Protein AF-A0AAN8CMW2-F1 (afdb_monomer)

Organism: NCBI:txid159716

Solvent-accessible surface area (backbone atoms only — not comparable to full-atom values): 14774 Å² total; per-residue (Å²): 134,83,81,75,80,85,73,74,91,71,65,87,48,73,69,53,39,54,50,50,56,46,49,51,53,28,51,54,25,44,52,49,16,53,52,28,49,52,54,36,50,54,52,53,52,52,49,50,55,51,54,56,47,38,75,76,53,78,43,74,66,55,55,51,49,51,52,50,52,49,54,50,38,55,54,32,48,51,49,19,52,54,21,46,51,50,25,55,52,43,53,39,46,54,51,49,52,56,59,48,71,78,45,94,65,56,69,73,57,49,49,58,58,61,72,46,78,86,47,93,89,34,78,53,42,72,51,48,60,54,52,48,54,52,52,53,50,52,49,52,50,52,55,51,50,61,72,70,48,82,77,77,79,72,81,72,79,79,80,79,80,89,79,87,85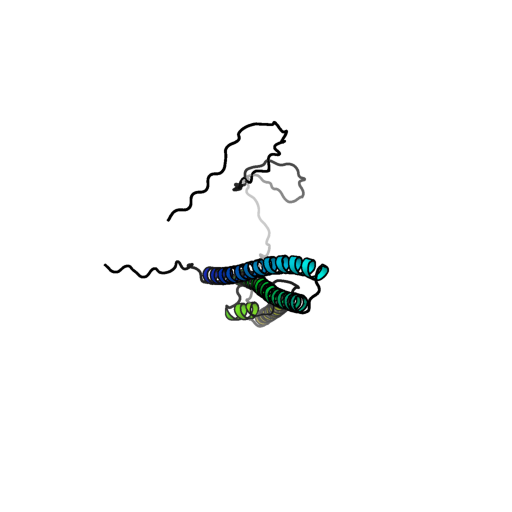,89,85,88,87,89,82,86,81,86,85,89,87,86,82,89,81,88,86,85,82,86,88,86,90,83,90,82,85,81,93,70,90,75,81,84,77,86,80,87,81,88,77,87,84,80,88,83,85,86,88,80,89,80,81,90,81,88,82,89,85,132

Secondary structure (DSSP, 8-state):
-PPPP------SSHHHHHHHHHHHHHHHHHHHHHHHHHHHHHHHHHHHHHHHHHHH---HHHHHHHHHHHHHHHHHHHHHHHHHHHHHHHHHHHHHHHHHTTS---HHHHHHHHTSPPBTTBSSTHHHHHHHHHHHHHHHHHHHHHHHS----PPPP------------------------------------------PPPPPP---------------------

Sequence (226 aa):
MGQPPSRNPTLPAKTDRFQSTMTERAYRAAALSARALNVSSMLTAYQAELCEDMSSNPGPATLDEVATVTDICLRVQRCAVQATGKVMGIMVVQERARWLNLTNLPDREKENVLDMPIVPEGIFGSALASMQRKCESKKKEDEALHLCLPRRVQPRPLQRRPFAHASPRSAGFKVPGQQRGQPAPSPQPRQETRASWSRKSPAPAVAQAQPNQNFGQQARKKKRAA

Structure (mmCIF, N/CA/C/O backbone):
data_AF-A0AAN8CMW2-F1
#
_entry.id   AF-A0AAN8CMW2-F1
#
loop_
_atom_site.group_PDB
_atom_site.id
_atom_site.type_symbol
_atom_site.label_atom_id
_atom_site.label_alt_id
_atom_site.label_comp_id
_atom_site.label_asym_id
_atom_site.label_entity_id
_atom_site.label_seq_id
_atom_site.pdbx_PDB_ins_code
_atom_site.Cartn_x
_atom_site.Cartn_y
_atom_site.Cartn_z
_atom_site.occupancy
_atom_site.B_iso_or_equiv
_atom_site.auth_seq_id
_atom_site.auth_comp_id
_atom_site.auth_asym_id
_atom_site.auth_atom_id
_atom_site.pdbx_PDB_model_num
ATOM 1 N N . MET A 1 1 ? 29.564 -23.750 30.297 1.00 46.72 1 MET A N 1
ATOM 2 C CA . MET A 1 1 ? 28.508 -22.744 30.539 1.00 46.72 1 MET A CA 1
ATOM 3 C C . MET A 1 1 ? 27.821 -22.453 29.217 1.00 46.72 1 MET A C 1
ATOM 5 O O . MET A 1 1 ? 28.480 -21.957 28.315 1.00 46.72 1 MET A O 1
ATOM 9 N N . GLY A 1 2 ? 26.557 -22.851 29.064 1.00 59.88 2 GLY A N 1
ATOM 10 C CA . GLY A 1 2 ? 25.792 -22.589 27.844 1.00 59.88 2 GLY A CA 1
ATOM 11 C C . GLY A 1 2 ? 25.357 -21.127 27.793 1.00 59.88 2 GLY A C 1
ATOM 12 O O . GLY A 1 2 ? 24.803 -20.621 28.766 1.00 59.88 2 GLY A O 1
ATOM 13 N N . GLN A 1 3 ? 25.630 -20.451 26.678 1.00 53.97 3 GLN A N 1
ATOM 14 C CA . GLN A 1 3 ? 25.048 -19.143 26.388 1.00 53.97 3 GLN A CA 1
ATOM 15 C C . GLN A 1 3 ? 23.517 -19.293 26.395 1.00 53.97 3 GLN A C 1
ATOM 17 O O . GLN A 1 3 ? 23.006 -20.175 25.698 1.00 53.97 3 GLN A O 1
ATOM 22 N N . PRO A 1 4 ? 22.767 -18.485 27.162 1.00 58.75 4 PRO A N 1
ATOM 23 C CA . PRO A 1 4 ? 21.320 -18.485 27.032 1.00 58.75 4 PRO A CA 1
ATOM 24 C C . PRO A 1 4 ? 20.962 -18.034 25.607 1.00 58.75 4 PRO A C 1
ATOM 26 O O . PRO A 1 4 ? 21.627 -17.141 25.071 1.00 58.75 4 PRO A O 1
ATOM 29 N N . PRO A 1 5 ? 19.938 -18.634 24.974 1.00 57.09 5 PRO A N 1
ATOM 30 C CA . PRO A 1 5 ? 19.507 -18.219 23.647 1.00 57.09 5 PRO A CA 1
ATOM 31 C C . PRO A 1 5 ? 19.190 -16.723 23.678 1.00 57.09 5 PRO A C 1
ATOM 33 O O . PRO A 1 5 ? 18.494 -16.255 24.585 1.00 57.09 5 PRO A O 1
ATOM 36 N N . SER A 1 6 ? 19.722 -15.968 22.712 1.00 56.72 6 SER A N 1
ATOM 37 C CA . SER A 1 6 ? 19.476 -14.533 22.589 1.00 56.72 6 SER A CA 1
ATOM 38 C C . SER A 1 6 ? 17.985 -14.304 22.348 1.00 56.72 6 SER A C 1
ATOM 40 O O . SER A 1 6 ? 17.457 -14.392 21.240 1.00 56.72 6 SER A O 1
ATOM 42 N N . ARG A 1 7 ? 17.252 -14.063 23.433 1.00 67.69 7 ARG A N 1
ATOM 43 C CA . ARG A 1 7 ? 15.835 -13.743 23.355 1.00 67.69 7 ARG A CA 1
ATOM 44 C C . ARG A 1 7 ? 15.736 -12.337 22.788 1.00 67.69 7 ARG A C 1
ATOM 46 O O . ARG A 1 7 ? 16.136 -11.380 23.447 1.00 67.69 7 ARG A O 1
ATOM 53 N N . ASN A 1 8 ? 15.229 -12.224 21.562 1.00 75.00 8 ASN A N 1
ATOM 54 C CA . ASN A 1 8 ? 15.003 -10.927 20.936 1.00 75.00 8 ASN A CA 1
ATOM 55 C C . ASN A 1 8 ? 14.207 -10.022 21.895 1.00 75.00 8 ASN A C 1
ATOM 57 O O . ASN A 1 8 ? 13.204 -10.476 22.470 1.00 75.00 8 ASN A O 1
ATOM 61 N N . PRO A 1 9 ? 14.640 -8.764 22.095 1.00 75.19 9 PRO A N 1
ATOM 62 C CA . PRO A 1 9 ? 13.953 -7.844 22.987 1.00 75.19 9 PRO A CA 1
ATOM 63 C C . PRO A 1 9 ? 12.498 -7.707 22.534 1.00 75.19 9 PRO A C 1
ATOM 65 O O . PRO A 1 9 ? 12.215 -7.436 21.370 1.00 75.19 9 PRO A O 1
ATOM 68 N N . THR A 1 10 ? 11.565 -7.958 23.452 1.00 80.62 10 THR A N 1
ATOM 69 C CA . THR A 1 10 ? 10.126 -7.938 23.174 1.00 80.62 10 THR A CA 1
ATOM 70 C C . THR A 1 10 ? 9.468 -6.878 24.042 1.00 80.62 10 THR A C 1
ATOM 72 O O . THR A 1 10 ? 9.727 -6.813 25.242 1.00 80.62 10 THR A O 1
ATOM 75 N N . LEU A 1 11 ? 8.598 -6.061 23.446 1.00 85.81 11 LEU A N 1
ATOM 76 C CA . LEU A 1 11 ? 7.890 -5.017 24.183 1.00 85.81 11 LEU A CA 1
ATOM 77 C C . LEU A 1 11 ? 6.919 -5.627 25.214 1.00 85.81 11 LEU A C 1
ATOM 79 O O . LEU A 1 11 ? 6.250 -6.629 24.918 1.00 85.81 11 LEU A O 1
ATOM 83 N N . PRO A 1 12 ? 6.822 -5.040 26.420 1.00 82.38 12 PRO A N 1
ATOM 84 C CA . PRO A 1 12 ? 6.071 -5.625 27.528 1.00 82.38 12 PRO A CA 1
ATOM 85 C C . PRO A 1 12 ? 4.550 -5.591 27.310 1.00 82.38 12 PRO A C 1
ATOM 87 O O . PRO A 1 12 ? 3.875 -6.584 27.595 1.00 82.38 12 PRO A O 1
ATOM 90 N N . ALA A 1 13 ? 3.995 -4.518 26.734 1.00 88.25 13 ALA A N 1
ATOM 91 C CA . ALA A 1 13 ? 2.553 -4.401 26.510 1.00 88.25 13 ALA A CA 1
ATOM 92 C C . ALA A 1 13 ? 2.093 -5.044 25.186 1.00 88.25 13 ALA A C 1
ATOM 94 O O . ALA A 1 13 ? 2.770 -4.967 24.159 1.00 88.25 13 ALA A O 1
ATOM 95 N N . LYS A 1 14 ? 0.896 -5.658 25.190 1.00 86.94 14 LYS A N 1
ATOM 96 C CA . LYS A 1 14 ? 0.256 -6.250 23.990 1.00 86.94 14 LYS A CA 1
ATOM 97 C C . LYS A 1 14 ? 0.081 -5.208 22.880 1.00 86.94 14 LYS A C 1
ATOM 99 O O . LYS A 1 14 ? 0.366 -5.496 21.720 1.00 86.94 14 LYS A O 1
ATOM 104 N N . THR A 1 15 ? -0.350 -4.007 23.251 1.00 87.88 15 THR A N 1
ATOM 105 C CA . THR A 1 15 ? -0.542 -2.866 22.347 1.00 87.88 15 THR A CA 1
ATOM 106 C C . THR A 1 15 ? 0.764 -2.440 21.691 1.00 87.88 15 THR A C 1
ATOM 108 O O . THR A 1 15 ? 0.798 -2.225 20.483 1.00 87.88 15 THR A O 1
ATOM 111 N N . ASP A 1 16 ? 1.851 -2.402 22.457 1.00 90.56 16 ASP A N 1
ATOM 112 C CA . ASP A 1 16 ? 3.162 -1.977 21.966 1.00 90.56 16 ASP A CA 1
ATOM 113 C C . ASP A 1 16 ? 3.746 -3.007 21.001 1.00 90.56 16 ASP A C 1
ATOM 115 O O . ASP A 1 16 ? 4.279 -2.644 19.953 1.00 90.56 16 ASP A O 1
ATOM 119 N N . ARG A 1 17 ? 3.573 -4.305 21.296 1.00 92.38 17 ARG A N 1
ATOM 120 C CA . ARG A 1 17 ? 3.930 -5.387 20.366 1.00 92.38 17 ARG A CA 1
ATOM 121 C C . ARG A 1 17 ? 3.175 -5.266 19.048 1.00 92.38 17 ARG A C 1
ATOM 123 O O . ARG A 1 17 ? 3.802 -5.306 17.996 1.00 92.38 17 ARG A O 1
ATOM 130 N N . PHE A 1 18 ? 1.855 -5.071 19.101 1.00 91.94 18 PHE A N 1
ATOM 131 C CA . PHE A 1 18 ? 1.038 -4.885 17.901 1.00 91.94 18 PHE A CA 1
ATOM 132 C C . PHE A 1 18 ? 1.526 -3.695 17.064 1.00 91.94 18 PHE A C 1
ATOM 134 O O . PHE A 1 18 ? 1.741 -3.830 15.858 1.00 91.94 18 PHE A O 1
ATOM 141 N N . GLN A 1 19 ? 1.762 -2.549 17.708 1.00 93.56 19 GLN A N 1
ATOM 142 C CA . GLN A 1 19 ? 2.256 -1.351 17.032 1.00 93.56 19 GLN A CA 1
ATOM 143 C C . GLN A 1 19 ? 3.639 -1.577 16.421 1.00 93.56 19 GLN A C 1
ATOM 145 O O . GLN A 1 19 ? 3.847 -1.237 15.262 1.00 93.56 19 GLN A O 1
ATOM 150 N N . SER A 1 20 ? 4.558 -2.210 17.151 1.00 94.38 20 SER A N 1
ATOM 151 C CA . SER A 1 20 ? 5.898 -2.535 16.659 1.00 94.38 20 SER A CA 1
ATOM 152 C C . SER A 1 20 ? 5.860 -3.465 15.445 1.00 94.38 20 SER A C 1
ATOM 154 O O . SER A 1 20 ? 6.499 -3.161 14.439 1.00 94.38 20 SER A O 1
ATOM 156 N N . THR A 1 21 ? 5.054 -4.532 15.477 1.00 94.69 21 THR A N 1
ATOM 157 C CA . THR A 1 21 ? 4.879 -5.438 14.330 1.00 94.69 21 THR A CA 1
ATOM 158 C C . THR A 1 21 ? 4.319 -4.710 13.108 1.00 94.69 21 THR A C 1
ATOM 160 O O . THR A 1 21 ? 4.775 -4.937 11.988 1.00 94.69 21 THR A O 1
ATOM 163 N N . MET A 1 22 ? 3.341 -3.821 13.296 1.00 95.88 22 MET A N 1
ATOM 164 C CA . MET A 1 22 ? 2.795 -3.028 12.193 1.00 95.88 22 MET A CA 1
ATOM 165 C C . MET A 1 22 ? 3.825 -2.036 11.644 1.00 95.88 22 MET A C 1
ATOM 167 O O . MET A 1 22 ? 4.005 -1.964 10.431 1.00 95.88 22 MET A O 1
ATOM 171 N N . THR A 1 23 ? 4.578 -1.356 12.509 1.00 97.06 23 THR A N 1
ATOM 172 C CA . THR A 1 23 ? 5.659 -0.449 12.100 1.00 97.06 23 THR A CA 1
ATOM 173 C C . THR A 1 23 ? 6.735 -1.187 11.309 1.00 97.06 23 THR A C 1
ATOM 175 O O . THR A 1 23 ? 7.186 -0.688 10.282 1.00 97.06 23 THR A O 1
ATOM 178 N N . GLU A 1 24 ? 7.114 -2.397 11.721 1.00 97.00 24 GLU A N 1
ATOM 179 C CA . GLU A 1 24 ? 8.061 -3.225 10.974 1.00 97.00 24 GLU A CA 1
ATOM 180 C C . GLU A 1 24 ? 7.527 -3.579 9.576 1.00 97.00 24 GLU A C 1
ATOM 182 O O . GLU A 1 24 ? 8.245 -3.458 8.581 1.00 97.00 24 GLU A O 1
ATOM 187 N N . ARG A 1 25 ? 6.252 -3.978 9.470 1.00 97.94 25 ARG A N 1
ATOM 188 C CA . ARG A 1 25 ? 5.613 -4.267 8.175 1.00 97.94 25 ARG A CA 1
ATOM 189 C C . ARG A 1 25 ? 5.556 -3.028 7.280 1.00 97.94 25 ARG A C 1
ATOM 191 O O . ARG A 1 25 ? 5.864 -3.138 6.093 1.00 97.94 25 ARG A O 1
ATOM 198 N N . ALA A 1 26 ? 5.214 -1.867 7.841 1.00 98.38 26 ALA A N 1
ATOM 199 C CA . ALA A 1 26 ? 5.217 -0.595 7.125 1.00 98.38 26 ALA A CA 1
ATOM 200 C C . ALA A 1 26 ? 6.630 -0.241 6.644 1.00 98.38 26 ALA A C 1
ATOM 202 O O . ALA A 1 26 ? 6.811 0.079 5.474 1.00 98.38 26 ALA A O 1
ATOM 203 N N . TYR A 1 27 ? 7.647 -0.392 7.495 1.00 98.44 27 TYR A N 1
ATOM 204 C CA . TYR A 1 27 ? 9.042 -0.167 7.123 1.00 98.44 27 TYR A CA 1
ATOM 205 C C . TYR A 1 27 ? 9.483 -1.073 5.966 1.00 98.44 27 TYR A C 1
ATOM 207 O O . TYR A 1 27 ? 10.036 -0.590 4.978 1.00 98.44 27 TYR A O 1
ATOM 215 N N . ARG A 1 28 ? 9.192 -2.379 6.031 1.00 98.38 28 ARG A N 1
ATOM 216 C CA . ARG A 1 28 ? 9.530 -3.324 4.953 1.00 98.38 28 ARG A CA 1
ATOM 217 C C . ARG A 1 28 ? 8.829 -2.973 3.637 1.00 98.38 28 ARG A C 1
ATOM 219 O O . ARG A 1 28 ? 9.455 -3.057 2.580 1.00 98.38 28 ARG A O 1
ATOM 226 N N . ALA A 1 29 ? 7.558 -2.571 3.691 1.00 98.62 29 ALA A N 1
ATOM 227 C CA . ALA A 1 29 ? 6.806 -2.134 2.517 1.00 98.62 29 ALA A CA 1
ATOM 228 C C . ALA A 1 29 ? 7.355 -0.815 1.943 1.00 98.62 29 ALA A C 1
ATOM 230 O O . ALA A 1 29 ? 7.572 -0.719 0.738 1.00 98.62 29 ALA A O 1
ATOM 231 N N . ALA A 1 30 ? 7.680 0.163 2.791 1.00 98.62 30 ALA A N 1
ATOM 232 C CA . ALA A 1 30 ? 8.309 1.413 2.371 1.00 98.62 30 ALA A CA 1
ATOM 233 C C . ALA A 1 30 ? 9.673 1.161 1.711 1.00 98.62 30 ALA A C 1
ATOM 235 O O . ALA A 1 30 ? 9.950 1.691 0.638 1.00 98.62 30 ALA A O 1
ATOM 236 N N . ALA A 1 31 ? 10.494 0.285 2.296 1.00 98.62 31 ALA A N 1
ATOM 237 C CA . ALA A 1 31 ? 11.780 -0.103 1.728 1.00 98.62 31 ALA A CA 1
ATOM 238 C C . ALA A 1 31 ? 11.627 -0.801 0.366 1.00 98.62 31 ALA A C 1
ATOM 240 O O . ALA A 1 31 ? 12.435 -0.573 -0.532 1.00 98.62 31 ALA A O 1
ATOM 241 N N . LEU A 1 32 ? 10.598 -1.638 0.188 1.00 98.50 32 LEU A N 1
ATOM 242 C CA . LEU A 1 32 ? 10.287 -2.240 -1.111 1.00 98.50 32 LEU A CA 1
ATOM 243 C C . LEU A 1 32 ? 9.903 -1.177 -2.147 1.00 98.50 32 LEU A C 1
ATOM 245 O O . LEU A 1 32 ? 10.422 -1.220 -3.259 1.00 98.50 32 LEU A O 1
ATOM 249 N N . SER A 1 33 ? 9.055 -0.217 -1.769 1.00 98.62 33 SER A N 1
ATOM 250 C CA . SER A 1 33 ? 8.679 0.904 -2.637 1.00 98.62 33 SER A CA 1
ATOM 251 C C . SER A 1 33 ? 9.904 1.720 -3.058 1.00 98.62 33 SER A C 1
ATOM 253 O O . SER A 1 33 ? 10.133 1.919 -4.247 1.00 98.62 33 SER A O 1
ATOM 255 N N . ALA A 1 34 ? 10.768 2.086 -2.106 1.00 98.56 34 ALA A N 1
ATOM 256 C CA . ALA A 1 34 ? 11.992 2.836 -2.379 1.00 98.56 34 ALA A CA 1
ATOM 257 C C . ALA A 1 34 ? 12.947 2.094 -3.331 1.00 98.56 34 ALA A C 1
ATOM 259 O O . ALA A 1 34 ? 13.483 2.699 -4.257 1.00 98.56 34 ALA A O 1
ATOM 260 N N . ARG A 1 35 ? 13.130 0.776 -3.151 1.00 98.50 35 ARG A N 1
ATOM 261 C CA . ARG A 1 35 ? 13.942 -0.038 -4.071 1.00 98.50 35 ARG A CA 1
ATOM 262 C C . ARG A 1 35 ? 13.337 -0.099 -5.471 1.00 98.50 35 ARG A C 1
ATOM 264 O O . ARG A 1 35 ? 14.067 0.055 -6.443 1.00 98.50 35 ARG A O 1
ATOM 271 N N . ALA A 1 36 ? 12.024 -0.295 -5.578 1.00 98.50 36 ALA A N 1
ATOM 272 C CA . ALA A 1 36 ? 11.340 -0.301 -6.868 1.00 98.50 36 ALA A CA 1
ATOM 273 C C . ALA A 1 36 ? 11.484 1.056 -7.580 1.00 98.50 36 ALA A C 1
ATOM 275 O O . ALA A 1 36 ? 11.834 1.100 -8.754 1.00 98.50 36 ALA A O 1
ATOM 276 N N . LEU A 1 37 ? 11.316 2.169 -6.864 1.00 98.06 37 LEU A N 1
ATOM 277 C CA . LEU A 1 37 ? 11.509 3.509 -7.425 1.00 98.06 37 LEU A CA 1
ATOM 278 C C . LEU A 1 37 ? 12.956 3.767 -7.863 1.00 98.06 37 LEU A C 1
ATOM 280 O O . LEU A 1 37 ? 13.169 4.389 -8.899 1.00 98.06 37 LEU A O 1
ATOM 284 N N . ASN A 1 38 ? 13.951 3.260 -7.129 1.00 98.38 38 ASN A N 1
ATOM 285 C CA . ASN A 1 38 ? 15.351 3.356 -7.542 1.00 98.38 38 ASN A CA 1
ATOM 286 C C . ASN A 1 38 ? 15.612 2.619 -8.868 1.00 98.38 38 ASN A C 1
ATOM 288 O O . ASN A 1 38 ? 16.203 3.203 -9.773 1.00 98.38 38 ASN A O 1
ATOM 292 N N . VAL A 1 39 ? 15.101 1.392 -9.014 1.00 98.31 39 VAL A N 1
ATOM 293 C CA . VAL A 1 39 ? 15.185 0.634 -10.275 1.00 98.31 39 VAL A CA 1
ATOM 294 C C . VAL A 1 39 ? 14.457 1.365 -11.403 1.00 98.31 39 VAL A C 1
ATOM 296 O O . VAL A 1 39 ? 15.011 1.511 -12.487 1.00 98.31 39 VAL A O 1
ATOM 299 N N . SER A 1 40 ? 13.249 1.880 -11.144 1.00 97.38 40 SER A N 1
ATOM 300 C CA . SER A 1 40 ? 12.503 2.667 -12.132 1.00 97.38 40 SER A CA 1
ATOM 301 C C . SER A 1 40 ? 13.300 3.885 -12.597 1.00 97.38 40 SER A C 1
ATOM 303 O O . SER A 1 40 ? 13.303 4.164 -13.785 1.00 97.38 40 SER A O 1
ATOM 305 N N . SER A 1 41 ? 13.995 4.581 -11.692 1.00 98.12 41 SER A N 1
ATOM 306 C CA . SER A 1 41 ? 14.829 5.737 -12.041 1.00 98.12 41 SER A CA 1
ATOM 307 C C . SER A 1 41 ? 15.953 5.360 -13.011 1.00 98.12 41 SER A C 1
ATOM 309 O O . SER A 1 41 ? 16.138 6.020 -14.031 1.00 98.12 41 SER A O 1
ATOM 311 N N . MET A 1 42 ? 16.661 4.256 -12.740 1.00 98.25 42 MET A N 1
ATOM 312 C CA . MET A 1 42 ? 17.723 3.761 -13.625 1.00 98.25 42 MET A CA 1
ATOM 313 C C . MET A 1 42 ? 17.187 3.358 -15.002 1.00 98.25 42 MET A C 1
ATOM 315 O O . MET A 1 42 ? 17.783 3.706 -16.016 1.00 98.25 42 MET A O 1
ATOM 319 N N . LEU A 1 43 ? 16.050 2.659 -15.046 1.00 97.75 43 LEU A N 1
ATOM 320 C CA . LEU A 1 43 ? 15.432 2.241 -16.305 1.00 97.75 43 LEU A CA 1
ATOM 321 C C . LEU A 1 43 ? 14.918 3.429 -17.119 1.00 97.75 43 LEU A C 1
ATOM 323 O O . LEU A 1 43 ? 15.023 3.413 -18.336 1.00 97.75 43 LEU A O 1
ATOM 327 N N . THR A 1 44 ? 14.396 4.471 -16.471 1.00 96.81 44 THR A N 1
ATOM 328 C CA . THR A 1 44 ? 13.964 5.692 -17.163 1.00 96.81 44 THR A CA 1
ATOM 329 C C . THR A 1 44 ? 15.148 6.488 -17.714 1.00 96.81 44 THR A C 1
ATOM 331 O O . THR A 1 44 ? 15.034 7.041 -18.803 1.00 96.81 44 THR A O 1
ATOM 334 N N . ALA A 1 45 ? 16.291 6.514 -17.019 1.00 97.56 45 ALA A N 1
ATOM 335 C CA . ALA A 1 45 ? 17.520 7.093 -17.566 1.00 97.56 45 ALA A CA 1
ATOM 336 C C . ALA A 1 45 ? 17.994 6.318 -18.806 1.00 97.56 45 ALA A C 1
ATOM 338 O O . ALA A 1 45 ? 18.229 6.914 -19.851 1.00 97.56 45 ALA A O 1
ATOM 339 N N . TYR A 1 46 ? 18.016 4.987 -18.722 1.00 97.38 46 TYR A N 1
ATOM 340 C CA . TYR A 1 46 ? 18.352 4.129 -19.857 1.00 97.38 46 TYR A CA 1
ATOM 341 C C . TYR A 1 46 ? 17.373 4.286 -21.032 1.00 97.38 46 TYR A C 1
ATOM 343 O O . TYR A 1 46 ? 17.772 4.361 -22.188 1.00 97.38 46 TYR A O 1
ATOM 351 N N . GLN A 1 47 ? 16.077 4.410 -20.742 1.00 95.69 47 GLN A N 1
ATOM 352 C CA . GLN A 1 47 ? 15.061 4.679 -21.754 1.00 95.69 47 GLN A CA 1
ATOM 353 C C . GLN A 1 47 ? 15.283 6.025 -22.458 1.00 95.69 47 GLN A C 1
ATOM 355 O O . GLN A 1 47 ? 14.987 6.136 -23.644 1.00 95.69 47 GLN A O 1
ATOM 360 N N . ALA A 1 48 ? 15.790 7.043 -21.756 1.00 94.62 48 ALA A N 1
ATOM 361 C CA . ALA A 1 48 ? 16.127 8.324 -22.371 1.00 94.62 48 ALA A CA 1
ATOM 362 C C . ALA A 1 48 ? 17.298 8.183 -23.357 1.00 94.62 48 ALA A C 1
ATOM 364 O O . ALA A 1 48 ? 17.182 8.666 -24.480 1.00 94.62 48 ALA A O 1
ATOM 365 N N . GLU A 1 49 ? 18.356 7.455 -22.981 1.00 94.25 49 GLU A N 1
ATOM 366 C CA . GLU A 1 49 ? 19.491 7.145 -23.868 1.00 94.25 49 GLU A CA 1
ATOM 367 C C . GLU A 1 49 ? 19.023 6.387 -25.127 1.00 94.25 49 GLU A C 1
ATOM 369 O O . GLU A 1 49 ? 19.311 6.795 -26.250 1.00 94.25 49 GLU A O 1
ATOM 374 N N . LEU A 1 50 ? 18.181 5.359 -24.963 1.00 92.88 50 LEU A N 1
ATOM 375 C CA . LEU A 1 50 ? 17.608 4.610 -26.091 1.00 92.88 50 LEU A CA 1
ATOM 376 C C . LEU A 1 50 ? 16.750 5.470 -27.032 1.00 92.88 50 LEU A C 1
ATOM 378 O O . LEU A 1 50 ? 16.704 5.220 -28.237 1.00 92.88 50 LEU A O 1
ATOM 382 N N . CYS A 1 51 ? 16.044 6.473 -26.506 1.00 89.56 51 CYS A N 1
ATOM 383 C CA . CYS A 1 51 ? 15.254 7.397 -27.323 1.00 89.56 51 CYS A CA 1
ATOM 384 C C . CYS A 1 51 ? 16.139 8.318 -28.186 1.00 89.56 51 CYS A C 1
ATOM 386 O O . CYS A 1 51 ? 15.758 8.658 -29.313 1.00 89.56 51 CYS A O 1
ATOM 388 N N . GLU A 1 52 ? 17.316 8.709 -27.691 1.00 91.12 52 GLU A N 1
ATOM 389 C CA . GLU A 1 52 ? 18.310 9.455 -28.474 1.00 91.12 52 GLU A CA 1
ATOM 390 C C . GLU A 1 52 ? 18.892 8.576 -29.595 1.00 91.12 52 GLU A C 1
ATOM 392 O O . GLU A 1 52 ? 18.951 9.000 -30.757 1.00 91.12 52 GLU A O 1
ATOM 397 N N . ASP A 1 53 ? 19.207 7.316 -29.285 1.00 88.50 53 ASP A N 1
ATOM 398 C CA . ASP A 1 53 ? 19.705 6.336 -30.256 1.00 88.50 53 ASP A CA 1
ATOM 399 C C . ASP A 1 53 ? 18.673 6.027 -31.348 1.00 88.50 53 ASP A C 1
ATOM 401 O O . ASP A 1 53 ? 19.002 6.005 -32.535 1.00 88.50 53 ASP A O 1
ATOM 405 N N . MET A 1 54 ? 17.402 5.870 -30.971 1.00 88.62 54 MET A N 1
ATOM 406 C CA . MET A 1 54 ? 16.270 5.704 -31.891 1.00 88.62 54 MET A CA 1
ATOM 407 C C . MET A 1 54 ? 16.135 6.854 -32.887 1.00 88.62 54 MET A C 1
ATOM 409 O O . MET A 1 54 ? 15.791 6.630 -34.047 1.00 88.62 54 MET A O 1
ATOM 413 N N . SER A 1 55 ? 16.404 8.084 -32.443 1.00 84.31 55 SER A N 1
ATOM 414 C CA . SER A 1 55 ? 16.342 9.270 -33.302 1.00 84.31 55 SER A CA 1
ATOM 415 C C . SER A 1 55 ? 17.441 9.254 -34.371 1.00 84.31 55 SER A C 1
ATOM 417 O O . SER A 1 55 ? 17.260 9.815 -35.450 1.00 84.31 55 SER A O 1
ATOM 419 N N . SER A 1 56 ? 18.562 8.586 -34.085 1.00 86.69 56 SER A N 1
ATOM 420 C CA . SER A 1 56 ? 19.723 8.482 -34.977 1.00 86.69 56 SER A CA 1
ATOM 421 C C . SER A 1 56 ? 19.705 7.217 -35.843 1.00 86.69 56 SER A C 1
ATOM 423 O O . SER A 1 56 ? 20.185 7.235 -36.975 1.00 86.69 56 SER A O 1
ATOM 425 N N . ASN A 1 57 ? 19.164 6.113 -35.325 1.00 82.00 57 ASN A N 1
ATOM 426 C CA . ASN A 1 57 ? 19.118 4.813 -35.987 1.00 82.00 57 ASN A CA 1
ATOM 427 C C . ASN A 1 57 ? 17.872 4.019 -35.538 1.00 82.00 57 ASN A C 1
ATOM 429 O O . ASN A 1 57 ? 17.964 3.181 -34.634 1.00 82.00 57 ASN A O 1
ATOM 433 N N . PRO A 1 58 ? 16.699 4.265 -36.156 1.00 81.25 58 PRO A N 1
ATOM 434 C CA . PRO A 1 58 ? 15.448 3.599 -35.804 1.00 81.25 58 PRO A CA 1
ATOM 435 C C . PRO A 1 58 ? 15.425 2.162 -36.347 1.00 81.25 58 PRO A C 1
ATOM 437 O O . PRO A 1 58 ? 14.764 1.846 -37.338 1.00 81.25 58 PRO A O 1
ATOM 440 N N . GLY A 1 59 ? 16.192 1.281 -35.706 1.00 89.25 59 GLY A N 1
ATOM 441 C CA . GLY A 1 59 ? 16.220 -0.146 -35.995 1.00 89.25 59 GLY A CA 1
ATOM 442 C C . GLY A 1 59 ? 15.103 -0.908 -35.266 1.00 89.25 59 GLY A C 1
ATOM 443 O O . GLY A 1 59 ? 14.701 -0.521 -34.166 1.00 89.25 59 GLY A O 1
ATOM 444 N N . PRO A 1 60 ? 14.626 -2.040 -35.817 1.00 89.06 60 PRO A N 1
ATOM 445 C CA . PRO A 1 60 ? 13.616 -2.875 -35.160 1.00 89.06 60 PRO A CA 1
ATOM 446 C C . PRO A 1 60 ? 14.078 -3.414 -33.796 1.00 89.06 60 PRO A C 1
ATOM 448 O O . PRO A 1 60 ? 13.255 -3.584 -32.904 1.00 89.06 60 PRO A O 1
ATOM 451 N N . ALA A 1 61 ? 15.384 -3.633 -33.612 1.00 89.88 61 ALA A N 1
ATOM 452 C CA . ALA A 1 61 ? 15.953 -4.054 -32.332 1.00 89.88 61 ALA A CA 1
ATOM 453 C C . ALA A 1 61 ? 15.814 -2.970 -31.247 1.00 89.88 61 ALA A C 1
ATOM 455 O O . ALA A 1 61 ? 15.405 -3.271 -30.131 1.00 89.88 61 ALA A O 1
ATOM 456 N N . THR A 1 62 ? 16.078 -1.705 -31.586 1.00 89.62 62 THR A N 1
ATOM 457 C CA . THR A 1 62 ? 15.958 -0.584 -30.642 1.00 89.62 62 THR A CA 1
ATOM 458 C C . THR A 1 62 ? 14.500 -0.336 -30.247 1.00 89.62 62 THR A C 1
ATOM 460 O O . THR A 1 62 ? 14.208 -0.044 -29.090 1.00 89.62 62 THR A O 1
ATOM 463 N N . LEU A 1 63 ? 13.561 -0.521 -31.183 1.00 90.00 63 LEU A N 1
ATOM 464 C CA . LEU A 1 63 ? 12.121 -0.467 -30.904 1.00 90.00 63 LEU A CA 1
ATOM 465 C C . LEU A 1 63 ? 11.676 -1.544 -29.901 1.00 90.00 63 LEU A C 1
ATOM 467 O O . LEU A 1 63 ? 10.918 -1.244 -28.976 1.00 90.00 63 LEU A O 1
ATOM 471 N N . ASP A 1 64 ? 12.146 -2.782 -30.075 1.00 93.69 64 ASP A N 1
ATOM 472 C CA . ASP A 1 64 ? 11.836 -3.903 -29.177 1.00 93.69 64 ASP A CA 1
ATOM 473 C C . ASP A 1 64 ? 12.430 -3.697 -27.774 1.00 93.69 64 ASP A C 1
ATOM 475 O O . ASP A 1 64 ? 11.775 -3.943 -26.757 1.00 93.69 64 ASP A O 1
ATOM 479 N N . GLU A 1 65 ? 13.643 -3.150 -27.703 1.00 95.31 65 GLU A N 1
ATOM 480 C CA . GLU A 1 65 ? 14.301 -2.824 -26.441 1.00 95.31 65 GLU A CA 1
ATOM 481 C C . GLU A 1 65 ? 13.569 -1.704 -25.687 1.00 95.31 65 GLU A C 1
ATOM 483 O O . GLU A 1 65 ? 13.277 -1.850 -24.498 1.00 95.31 65 GLU A O 1
ATOM 488 N N . VAL A 1 66 ? 13.152 -0.634 -26.376 1.00 93.44 66 VAL A N 1
ATOM 489 C CA . VAL A 1 66 ? 12.316 0.430 -25.790 1.00 93.44 66 VAL A CA 1
ATOM 490 C C . VAL A 1 66 ? 10.988 -0.129 -25.271 1.00 93.44 66 VAL A C 1
ATOM 492 O O . VAL A 1 66 ? 10.567 0.217 -24.160 1.00 93.44 66 VAL A O 1
ATOM 495 N N . ALA A 1 67 ? 10.327 -1.004 -26.034 1.00 94.44 67 ALA A N 1
ATOM 496 C CA . ALA A 1 67 ? 9.087 -1.649 -25.603 1.00 94.44 67 ALA A CA 1
ATOM 497 C C . ALA A 1 67 ? 9.311 -2.513 -24.350 1.00 94.44 67 ALA A C 1
ATOM 499 O O . ALA A 1 67 ? 8.549 -2.418 -23.382 1.00 94.44 67 ALA A O 1
ATOM 500 N N . THR A 1 68 ? 10.399 -3.284 -24.326 1.00 96.69 68 THR A N 1
ATOM 501 C CA . THR A 1 68 ? 10.786 -4.139 -23.198 1.00 96.69 68 THR A CA 1
ATOM 502 C C . THR A 1 68 ? 11.080 -3.322 -21.939 1.00 96.69 68 THR A C 1
ATOM 504 O O . THR A 1 68 ? 10.537 -3.612 -20.871 1.00 96.69 68 THR A O 1
ATOM 507 N N . VAL A 1 69 ? 11.891 -2.266 -22.043 1.00 97.19 69 VAL A N 1
ATOM 508 C CA . VAL A 1 69 ? 12.206 -1.371 -20.917 1.00 97.19 69 VAL A CA 1
ATOM 509 C C . VAL A 1 69 ? 10.940 -0.700 -20.391 1.00 97.19 69 VAL A C 1
ATOM 511 O O . VAL A 1 69 ? 10.743 -0.630 -19.177 1.00 97.19 69 VAL A O 1
ATOM 514 N N . THR A 1 70 ? 10.042 -0.274 -21.283 1.00 96.62 70 THR A N 1
ATOM 515 C CA . THR A 1 70 ? 8.756 0.327 -20.904 1.00 96.62 70 THR A CA 1
ATOM 516 C C . THR A 1 70 ? 7.889 -0.650 -20.108 1.00 96.62 70 THR A C 1
ATOM 518 O O . THR A 1 70 ? 7.369 -0.285 -19.052 1.00 96.62 70 THR A O 1
ATOM 521 N N . ASP A 1 71 ? 7.761 -1.902 -20.557 1.00 97.69 71 ASP A N 1
ATOM 522 C CA . ASP A 1 71 ? 7.014 -2.931 -19.825 1.00 97.69 71 ASP A CA 1
ATOM 523 C C . ASP A 1 71 ? 7.606 -3.182 -18.425 1.00 97.69 71 ASP A C 1
ATOM 525 O O . ASP A 1 71 ? 6.877 -3.227 -17.425 1.00 97.69 71 ASP A O 1
ATOM 529 N N . ILE A 1 72 ? 8.936 -3.276 -18.322 1.00 97.94 72 ILE A N 1
ATOM 530 C CA . ILE A 1 72 ? 9.617 -3.447 -17.033 1.00 97.94 72 ILE A CA 1
ATOM 531 C C . ILE A 1 72 ? 9.353 -2.235 -16.126 1.00 97.94 72 ILE A C 1
ATOM 533 O O . ILE A 1 72 ? 8.986 -2.425 -14.962 1.00 97.94 72 ILE A O 1
ATOM 537 N N . CYS A 1 73 ? 9.467 -1.006 -16.639 1.00 97.69 73 CYS A N 1
ATOM 538 C CA . CYS A 1 73 ? 9.145 0.224 -15.908 1.00 97.69 73 CYS A CA 1
ATOM 539 C C . CYS A 1 73 ? 7.726 0.183 -15.327 1.00 97.69 73 CYS A C 1
ATOM 541 O O . CYS A 1 73 ? 7.550 0.406 -14.126 1.00 97.69 73 CYS A O 1
ATOM 543 N N . LEU A 1 74 ? 6.720 -0.170 -16.133 1.00 97.50 74 LEU A N 1
ATOM 544 C CA . LEU A 1 74 ? 5.325 -0.251 -15.686 1.00 97.50 74 LEU A CA 1
ATOM 545 C C . LEU A 1 74 ? 5.133 -1.298 -14.578 1.00 97.50 74 LEU A C 1
ATOM 547 O O . LEU A 1 74 ? 4.455 -1.036 -13.576 1.00 97.50 74 LEU A O 1
ATOM 551 N N . ARG A 1 75 ? 5.762 -2.474 -14.700 1.00 98.12 75 ARG A N 1
ATOM 552 C CA . ARG A 1 75 ? 5.710 -3.523 -13.664 1.00 98.12 75 ARG A CA 1
ATOM 553 C C . ARG A 1 75 ? 6.388 -3.086 -12.364 1.00 98.12 75 ARG A C 1
ATOM 555 O O . ARG A 1 75 ? 5.845 -3.321 -11.279 1.00 98.12 75 ARG A O 1
ATOM 562 N N . VAL A 1 76 ? 7.537 -2.419 -12.454 1.00 98.31 76 VAL A N 1
ATOM 563 C CA . VAL A 1 76 ? 8.275 -1.896 -11.294 1.00 98.31 76 VAL A CA 1
ATOM 564 C C . VAL A 1 76 ? 7.490 -0.777 -10.602 1.00 98.31 76 VAL A C 1
ATOM 566 O O . VAL A 1 76 ? 7.338 -0.800 -9.378 1.00 98.31 76 VAL A O 1
ATOM 569 N N . GLN A 1 77 ? 6.909 0.153 -11.360 1.00 98.25 77 GLN A N 1
ATOM 570 C CA . GLN A 1 77 ? 6.056 1.216 -10.825 1.00 98.25 77 GLN A CA 1
ATOM 571 C C . GLN A 1 77 ? 4.808 0.655 -10.139 1.00 98.25 77 GLN A C 1
ATOM 573 O O . GLN A 1 77 ? 4.474 1.078 -9.031 1.00 98.25 77 GLN A O 1
ATOM 578 N N . ARG A 1 78 ? 4.155 -0.357 -10.726 1.00 98.38 78 ARG A N 1
ATOM 579 C CA . ARG A 1 78 ? 3.037 -1.061 -10.078 1.00 98.38 78 ARG A CA 1
ATOM 580 C C . ARG A 1 78 ? 3.451 -1.639 -8.723 1.00 98.38 78 ARG A C 1
ATOM 582 O O . ARG A 1 78 ? 2.708 -1.489 -7.753 1.00 98.38 78 ARG A O 1
ATOM 589 N N . CYS A 1 79 ? 4.628 -2.264 -8.635 1.00 98.00 79 CYS A N 1
ATOM 590 C CA . CYS A 1 79 ? 5.172 -2.771 -7.373 1.00 98.00 79 CYS A CA 1
ATOM 591 C C . CYS A 1 79 ? 5.371 -1.644 -6.345 1.00 98.00 79 CYS A C 1
ATOM 593 O O . CYS A 1 79 ? 4.937 -1.778 -5.198 1.00 98.00 79 CYS A O 1
ATOM 595 N N . ALA A 1 80 ? 5.949 -0.511 -6.762 1.00 98.56 80 ALA A N 1
ATOM 596 C CA . ALA A 1 80 ? 6.137 0.656 -5.903 1.00 98.56 80 ALA A CA 1
AT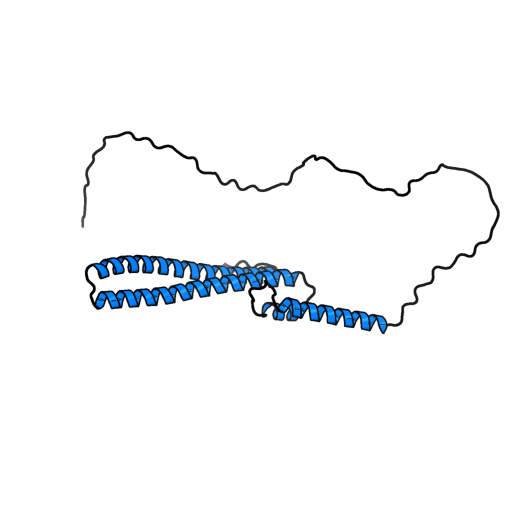OM 597 C C . ALA A 1 80 ? 4.803 1.189 -5.356 1.00 98.56 80 ALA A C 1
ATOM 599 O O . ALA A 1 80 ? 4.648 1.349 -4.145 1.00 98.56 80 ALA A O 1
ATOM 600 N N . VAL A 1 81 ? 3.805 1.382 -6.224 1.00 98.50 81 VAL A N 1
ATOM 601 C CA . VAL A 1 81 ? 2.471 1.871 -5.840 1.00 98.50 81 VAL A CA 1
ATOM 602 C C . VAL A 1 81 ? 1.779 0.904 -4.880 1.00 98.50 81 VAL A C 1
ATOM 604 O O . VAL A 1 81 ? 1.250 1.332 -3.855 1.00 98.50 81 VAL A O 1
ATOM 607 N N . GLN A 1 82 ? 1.822 -0.405 -5.146 1.00 98.44 82 GLN A N 1
ATOM 608 C CA . GLN A 1 82 ? 1.248 -1.412 -4.248 1.00 98.44 82 GLN A CA 1
ATOM 609 C C . GLN A 1 82 ? 1.929 -1.420 -2.875 1.00 98.44 82 GLN A C 1
ATOM 611 O O . GLN A 1 82 ? 1.262 -1.547 -1.846 1.00 98.44 82 GLN A O 1
ATOM 616 N N . ALA A 1 83 ? 3.255 -1.290 -2.845 1.00 98.62 83 ALA A N 1
ATOM 617 C CA . ALA A 1 83 ? 4.020 -1.232 -1.611 1.00 98.62 83 ALA A CA 1
ATOM 618 C C . ALA A 1 83 ? 3.695 0.041 -0.809 1.00 98.62 83 ALA A C 1
ATOM 620 O O . ALA A 1 83 ? 3.427 -0.051 0.387 1.00 98.62 83 ALA A O 1
ATOM 621 N N . THR A 1 84 ? 3.607 1.199 -1.465 1.00 98.44 84 THR A N 1
ATOM 622 C CA . THR A 1 84 ? 3.164 2.458 -0.847 1.00 98.44 84 THR A CA 1
ATOM 623 C C . THR A 1 84 ? 1.733 2.355 -0.314 1.00 98.44 84 THR A C 1
ATOM 625 O O . THR A 1 84 ? 1.476 2.723 0.831 1.00 98.44 84 THR A O 1
ATOM 628 N N . GLY A 1 85 ? 0.809 1.772 -1.084 1.00 97.31 85 GLY A N 1
ATOM 629 C CA . GLY A 1 85 ? -0.565 1.529 -0.639 1.00 97.31 85 GLY A CA 1
ATOM 630 C C . GLY A 1 85 ? -0.632 0.645 0.611 1.00 97.31 85 GLY A C 1
ATOM 631 O O . GLY A 1 85 ? -1.386 0.941 1.536 1.00 97.31 85 GLY A O 1
ATOM 632 N N . LYS A 1 86 ? 0.220 -0.388 0.703 1.00 98.00 86 LYS A N 1
ATOM 633 C CA . LYS A 1 86 ? 0.357 -1.203 1.924 1.00 98.00 86 LYS A CA 1
ATOM 634 C C . LYS A 1 86 ? 0.834 -0.379 3.120 1.00 98.00 86 LYS A C 1
ATOM 636 O O . LYS A 1 86 ? 0.290 -0.559 4.205 1.00 98.00 86 LYS A O 1
ATOM 641 N N . VAL A 1 87 ? 1.807 0.521 2.943 1.00 98.31 87 VAL A N 1
ATOM 642 C CA . VAL A 1 87 ? 2.266 1.426 4.018 1.00 98.31 87 VAL A CA 1
ATOM 643 C C . VAL A 1 87 ? 1.104 2.270 4.534 1.00 98.31 87 VAL A C 1
ATOM 645 O O . VAL A 1 87 ? 0.840 2.271 5.735 1.00 98.31 87 VAL A O 1
ATOM 648 N N . MET A 1 88 ? 0.375 2.928 3.631 1.00 97.00 88 MET A N 1
ATOM 649 C CA . MET A 1 88 ? -0.772 3.766 3.992 1.00 97.00 88 MET A CA 1
ATOM 650 C C . MET A 1 88 ? -1.851 2.959 4.720 1.00 97.00 88 MET A C 1
ATOM 652 O O . MET A 1 88 ? -2.343 3.384 5.764 1.00 97.00 88 MET A O 1
ATOM 656 N N . GLY A 1 89 ? -2.172 1.765 4.212 1.00 95.81 89 GLY A N 1
ATOM 657 C CA . GLY A 1 89 ? -3.142 0.874 4.840 1.00 95.81 89 GLY A CA 1
ATOM 658 C C . GLY A 1 89 ? -2.745 0.482 6.264 1.00 95.81 89 GLY A C 1
ATOM 659 O O . GLY A 1 89 ? -3.558 0.562 7.183 1.00 95.81 89 GLY A O 1
ATOM 660 N N . ILE A 1 90 ? -1.473 0.133 6.473 1.00 96.81 90 ILE A N 1
ATOM 661 C CA . ILE A 1 90 ? -0.947 -0.199 7.802 1.00 96.81 90 ILE A CA 1
ATOM 662 C C . ILE A 1 90 ? -1.039 1.004 8.749 1.00 96.81 90 ILE A C 1
ATOM 664 O O . ILE A 1 90 ? -1.466 0.832 9.889 1.00 96.81 90 ILE A O 1
ATOM 668 N N . MET A 1 91 ? -0.700 2.214 8.293 1.00 95.75 91 MET A N 1
ATOM 669 C CA . MET A 1 91 ? -0.789 3.425 9.121 1.00 95.75 91 MET A CA 1
ATOM 670 C C . MET A 1 91 ? -2.225 3.712 9.579 1.00 95.75 91 MET A C 1
ATOM 672 O O . MET A 1 91 ? -2.441 4.042 10.744 1.00 95.75 91 MET A O 1
ATOM 676 N N . VAL A 1 92 ? -3.219 3.528 8.704 1.00 95.69 92 VAL A N 1
ATOM 677 C CA . VAL A 1 92 ? -4.635 3.671 9.082 1.00 95.69 92 VAL A CA 1
ATOM 678 C C . VAL A 1 92 ? -5.030 2.632 10.134 1.00 95.69 92 VAL A C 1
ATOM 680 O O . VAL A 1 92 ? -5.658 2.984 11.130 1.00 95.69 92 VAL A O 1
ATOM 683 N N . VAL A 1 93 ? -4.635 1.366 9.963 1.00 95.38 93 VAL A N 1
ATOM 684 C CA . VAL A 1 93 ? -4.917 0.298 10.941 1.00 95.38 93 VAL A CA 1
ATOM 685 C C . VAL A 1 93 ? -4.248 0.585 12.291 1.00 95.38 93 VAL A C 1
ATOM 687 O O . VAL A 1 93 ? -4.871 0.395 13.337 1.00 95.38 93 VAL A O 1
ATOM 690 N N . GLN A 1 94 ? -3.010 1.089 12.292 1.00 95.81 94 GLN A N 1
ATOM 691 C CA . GLN A 1 94 ? -2.318 1.514 13.513 1.00 95.81 94 GLN A CA 1
ATOM 692 C C . GLN A 1 94 ? -3.067 2.631 14.239 1.00 95.81 94 GLN A C 1
ATOM 694 O O . GLN A 1 94 ? -3.206 2.574 15.465 1.00 95.81 94 GLN A O 1
ATOM 699 N N . GLU A 1 95 ? -3.559 3.620 13.491 1.00 94.81 95 GLU A N 1
ATOM 700 C CA . GLU A 1 95 ? -4.321 4.738 14.037 1.00 94.81 95 GLU A CA 1
ATOM 701 C C . GLU A 1 95 ? -5.651 4.256 14.623 1.00 94.81 95 GLU A C 1
ATOM 703 O O . GLU A 1 95 ? -5.946 4.538 15.785 1.00 94.81 95 GLU A O 1
ATOM 708 N N . ARG A 1 96 ? -6.407 3.428 13.886 1.00 95.19 96 ARG A N 1
ATOM 709 C CA . ARG A 1 96 ? -7.636 2.795 14.394 1.00 95.19 96 ARG A CA 1
ATOM 710 C C . ARG A 1 96 ? -7.382 2.045 15.696 1.00 95.19 96 ARG A C 1
ATOM 712 O O . ARG A 1 96 ? -8.113 2.244 16.661 1.00 95.19 96 ARG A O 1
ATOM 719 N N . ALA A 1 97 ? -6.336 1.220 15.748 1.00 95.19 97 ALA A N 1
ATOM 720 C CA . ALA A 1 97 ? -5.996 0.459 16.946 1.00 95.19 97 ALA A CA 1
ATOM 721 C C . ALA A 1 97 ? -5.684 1.377 18.136 1.00 95.19 97 ALA A C 1
ATOM 723 O O . ALA A 1 97 ? -6.103 1.092 19.257 1.00 95.19 97 ALA A O 1
ATOM 724 N N . ARG A 1 98 ? -4.995 2.505 17.903 1.00 94.38 98 ARG A N 1
ATOM 725 C CA . ARG A 1 98 ? -4.711 3.495 18.950 1.00 94.38 98 ARG A CA 1
ATOM 726 C C . ARG A 1 98 ? -5.995 4.103 19.512 1.00 94.38 98 ARG A C 1
ATOM 728 O O . ARG A 1 98 ? -6.156 4.122 20.727 1.00 94.38 98 ARG A O 1
ATOM 735 N N . TRP A 1 99 ? -6.913 4.536 18.652 1.00 94.25 99 TRP A N 1
ATOM 736 C CA . TRP A 1 99 ? -8.206 5.080 19.076 1.00 94.25 99 TRP A CA 1
ATOM 737 C C . TRP A 1 99 ? -9.072 4.036 19.785 1.00 94.25 99 TRP A C 1
ATOM 739 O O . TRP A 1 99 ? -9.644 4.320 20.833 1.00 94.25 99 TRP A O 1
ATOM 749 N N . LEU A 1 100 ? -9.122 2.804 19.273 1.00 92.81 100 LEU A N 1
ATOM 750 C CA . LEU A 1 100 ? -9.890 1.715 19.880 1.00 92.81 100 LEU A CA 1
ATOM 751 C C . LEU A 1 100 ? -9.364 1.332 21.267 1.00 92.81 100 LEU A C 1
ATOM 753 O O . LEU A 1 100 ? -10.163 0.975 22.131 1.00 92.81 100 LEU A O 1
ATOM 757 N N . ASN A 1 101 ? -8.062 1.461 21.531 1.00 93.06 101 ASN A N 1
ATOM 758 C CA . ASN A 1 101 ? -7.503 1.230 22.867 1.00 93.06 101 ASN A CA 1
ATOM 759 C C . ASN A 1 101 ? -8.025 2.216 23.927 1.00 93.06 101 ASN A C 1
ATOM 761 O O . ASN A 1 101 ? -7.984 1.886 25.107 1.00 93.06 101 ASN A O 1
ATOM 765 N N . LEU A 1 102 ? -8.550 3.378 23.524 1.00 91.38 102 LEU A N 1
ATOM 766 C CA . LEU A 1 102 ? -9.186 4.349 24.425 1.00 91.38 102 LEU A CA 1
ATOM 767 C C . LEU A 1 102 ? -10.662 4.030 24.703 1.00 91.38 102 LEU A C 1
ATOM 769 O O . LEU A 1 102 ? -11.298 4.685 25.524 1.00 91.38 102 LEU A O 1
ATOM 773 N N . THR A 1 103 ? -11.227 3.042 24.007 1.00 89.38 103 THR A N 1
ATOM 774 C CA . THR A 1 103 ? -12.632 2.655 24.149 1.00 89.38 103 THR A CA 1
ATOM 775 C C . THR A 1 103 ? -12.793 1.462 25.089 1.00 89.38 103 THR A C 1
ATOM 777 O O . THR A 1 103 ? -11.968 0.542 25.110 1.00 89.38 103 THR A O 1
ATOM 780 N N . ASN A 1 104 ? -13.934 1.418 25.778 1.00 89.69 104 ASN A N 1
ATOM 781 C CA . ASN A 1 104 ? -14.367 0.277 26.595 1.00 89.69 104 ASN A CA 1
ATOM 782 C C . ASN A 1 104 ? -15.035 -0.833 25.760 1.00 89.69 104 ASN A C 1
ATOM 784 O O . ASN A 1 104 ? -15.862 -1.586 26.270 1.00 89.69 104 ASN A O 1
ATOM 788 N N . LEU A 1 105 ? -14.724 -0.912 24.462 1.00 89.00 105 LEU A N 1
ATOM 789 C CA . LEU A 1 105 ? -15.229 -1.979 23.604 1.00 89.00 105 LEU A CA 1
ATOM 790 C C . LEU A 1 105 ? -14.550 -3.312 23.951 1.00 89.00 105 LEU A C 1
ATOM 792 O O . LEU A 1 105 ? -13.359 -3.324 24.285 1.00 89.00 105 LEU A O 1
ATOM 796 N N . PRO A 1 106 ? -15.266 -4.442 23.843 1.00 91.50 106 PRO A N 1
ATOM 797 C CA . PRO A 1 106 ? -14.641 -5.752 23.956 1.00 91.50 106 PRO A CA 1
ATOM 798 C C . PRO A 1 106 ? -13.683 -5.992 22.778 1.00 91.50 106 PRO A C 1
ATOM 800 O O . PRO A 1 106 ? -13.917 -5.503 21.671 1.00 91.50 106 PRO A O 1
ATOM 803 N N . ASP A 1 107 ? -12.624 -6.781 22.996 1.00 91.75 107 ASP A N 1
ATOM 804 C CA . ASP A 1 107 ? -11.582 -7.057 21.988 1.00 91.75 107 ASP A CA 1
ATOM 805 C C . ASP A 1 107 ? -12.171 -7.542 20.652 1.00 91.75 107 ASP A C 1
ATOM 807 O O . ASP A 1 107 ? -11.796 -7.041 19.596 1.00 91.75 107 ASP A O 1
ATOM 811 N N . ARG A 1 108 ? -13.191 -8.408 20.700 1.00 92.19 108 ARG A N 1
ATOM 812 C CA . ARG A 1 108 ? -13.897 -8.902 19.507 1.00 92.19 108 ARG A CA 1
ATOM 813 C C . ARG A 1 108 ? -14.523 -7.783 18.669 1.00 92.19 108 ARG A C 1
ATOM 815 O O . ARG A 1 108 ? -14.545 -7.852 17.446 1.00 92.19 108 ARG A O 1
ATOM 822 N N . GLU A 1 109 ? -15.072 -6.752 19.306 1.00 90.31 109 GLU A N 1
ATOM 823 C CA . GLU A 1 109 ? -15.640 -5.614 18.577 1.00 90.31 109 GLU A CA 1
ATOM 824 C C . GLU A 1 109 ? -14.554 -4.709 18.003 1.00 90.31 109 GLU A C 1
ATOM 826 O O . GLU A 1 109 ? -14.722 -4.198 16.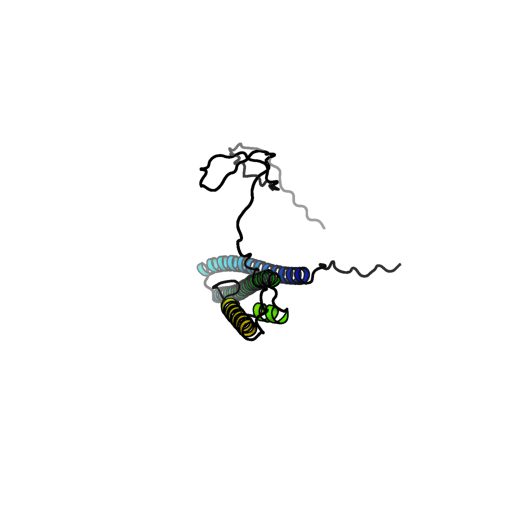897 1.00 90.31 109 GLU A O 1
ATOM 831 N N . LYS A 1 110 ? -13.433 -4.551 18.714 1.00 92.56 110 LYS A N 1
ATOM 832 C CA . LYS A 1 110 ? -12.271 -3.809 18.214 1.00 92.56 110 LYS A CA 1
ATOM 833 C C . LYS A 1 110 ? -11.708 -4.469 16.957 1.00 92.56 110 LYS A C 1
ATOM 835 O O . LYS A 1 110 ? -11.479 -3.770 15.977 1.00 92.56 110 LYS A O 1
ATOM 840 N N . GLU A 1 111 ? -11.555 -5.791 16.962 1.00 93.19 111 GLU A N 1
ATOM 841 C CA . GLU A 1 111 ? -11.102 -6.573 15.801 1.00 93.19 111 GLU A CA 1
ATOM 842 C C . GLU A 1 111 ? -12.012 -6.354 14.586 1.00 93.19 111 GLU A C 1
ATOM 844 O O . GLU A 1 111 ? -11.530 -5.941 13.535 1.00 93.19 111 GLU A O 1
ATOM 849 N N . ASN A 1 112 ? -13.334 -6.453 14.763 1.00 91.81 112 ASN A N 1
ATOM 850 C CA . ASN A 1 112 ? -14.288 -6.190 13.680 1.00 91.81 112 ASN A CA 1
ATOM 851 C C . ASN A 1 112 ? -14.136 -4.784 13.067 1.00 91.81 112 ASN A C 1
ATOM 853 O O . ASN A 1 112 ? -14.344 -4.613 11.869 1.00 91.81 112 ASN A O 1
ATOM 857 N N . VAL A 1 113 ? -13.811 -3.765 13.873 1.00 92.06 113 VAL A N 1
ATOM 858 C CA . VAL A 1 113 ? -13.595 -2.390 13.383 1.00 92.06 113 VAL A CA 1
ATOM 859 C C . VAL A 1 113 ? -12.247 -2.253 12.667 1.00 92.06 113 VAL A C 1
ATOM 861 O O . VAL A 1 113 ? -12.138 -1.491 11.704 1.00 92.06 113 VAL A O 1
ATOM 864 N N . LEU A 1 114 ? -11.218 -2.983 13.103 1.00 93.31 114 LEU A N 1
ATOM 865 C CA . LEU A 1 114 ? -9.924 -3.012 12.419 1.00 93.31 114 LEU A CA 1
ATOM 866 C C . LEU A 1 114 ? -10.034 -3.639 11.024 1.00 93.31 114 LEU A C 1
ATOM 868 O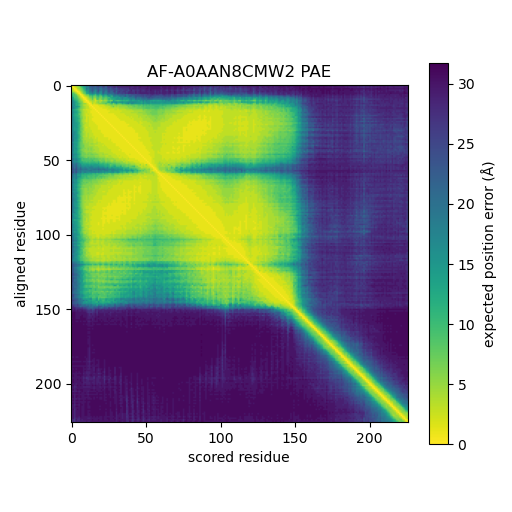 O . LEU A 1 114 ? -9.420 -3.110 10.099 1.00 93.31 114 LEU A O 1
ATOM 872 N N . ASP A 1 115 ? -10.868 -4.668 10.870 1.00 92.38 115 ASP A N 1
ATOM 873 C CA . ASP A 1 115 ? -11.077 -5.394 9.608 1.00 92.38 115 ASP A CA 1
ATOM 874 C C . ASP A 1 115 ? -11.984 -4.665 8.603 1.00 92.38 115 ASP A C 1
ATOM 876 O O . ASP A 1 115 ? -12.117 -5.086 7.452 1.00 92.38 115 ASP A O 1
ATOM 880 N N . MET A 1 116 ? -12.614 -3.555 9.000 1.00 92.12 116 MET A N 1
ATOM 881 C CA . MET A 1 116 ? -13.421 -2.758 8.076 1.00 92.12 116 MET A CA 1
ATOM 882 C C . MET A 1 116 ? -12.572 -2.196 6.929 1.00 92.12 116 MET A C 1
ATOM 884 O O . MET A 1 116 ? -11.416 -1.818 7.140 1.00 92.12 116 MET A O 1
ATOM 888 N N . PRO A 1 117 ? -13.134 -2.059 5.716 1.00 91.56 117 PRO A N 1
ATOM 889 C CA . PRO A 1 117 ? -12.401 -1.490 4.596 1.00 91.56 117 PRO A CA 1
ATOM 890 C C . PRO A 1 117 ? -11.899 -0.075 4.915 1.00 91.56 117 PRO A C 1
ATOM 892 O O . PRO A 1 117 ? -12.488 0.677 5.702 1.00 91.56 117 PRO A O 1
ATOM 895 N N . ILE A 1 118 ? -10.769 0.282 4.312 1.00 91.88 118 ILE A N 1
ATOM 896 C CA . ILE A 1 118 ? -10.235 1.640 4.365 1.00 91.88 118 ILE A CA 1
ATOM 897 C C . ILE A 1 118 ? -10.872 2.415 3.221 1.00 91.88 118 ILE A C 1
ATOM 899 O O . ILE A 1 118 ? -10.790 2.001 2.067 1.00 91.88 118 ILE A O 1
ATOM 903 N N . VAL A 1 119 ? -11.503 3.531 3.563 1.00 90.75 119 VAL A N 1
ATOM 904 C CA . VAL A 1 119 ? -12.167 4.433 2.623 1.00 90.75 119 VAL A CA 1
ATOM 905 C C . VAL A 1 119 ? -11.542 5.829 2.765 1.00 90.75 119 VAL A C 1
ATOM 907 O O . VAL A 1 119 ? -11.044 6.157 3.849 1.00 90.75 119 VAL A O 1
ATOM 910 N N . PRO A 1 120 ? -11.481 6.635 1.695 1.00 85.69 120 PRO A N 1
ATOM 911 C CA . PRO A 1 120 ? -10.749 7.903 1.699 1.00 85.69 120 PRO A CA 1
ATOM 912 C C . PRO A 1 120 ? -11.355 8.981 2.616 1.00 85.69 120 PRO A C 1
ATOM 914 O O . PRO A 1 120 ? -10.658 9.924 2.979 1.00 85.69 120 PRO A O 1
ATOM 917 N N . GLU A 1 121 ? -12.613 8.841 3.038 1.00 85.88 121 GLU A N 1
ATOM 918 C CA . GLU A 1 121 ? -13.353 9.825 3.843 1.00 85.88 121 GLU A CA 1
ATOM 919 C C . GLU A 1 121 ? -12.842 9.941 5.289 1.00 85.88 121 GLU A C 1
ATOM 921 O O . GLU A 1 121 ? -13.187 10.887 5.997 1.00 85.88 121 GLU A O 1
ATOM 926 N N . GLY A 1 122 ? -12.019 8.997 5.753 1.00 85.75 122 GLY A N 1
ATOM 927 C CA . GLY A 1 122 ? -11.343 9.105 7.041 1.00 85.75 122 GLY A CA 1
ATOM 928 C C . GLY A 1 122 ? -10.903 7.767 7.618 1.00 85.75 122 GLY A C 1
ATOM 929 O O . GLY A 1 122 ? -11.265 6.700 7.126 1.00 85.75 122 GLY A O 1
ATOM 930 N N . ILE A 1 123 ? -10.153 7.822 8.725 1.00 90.12 123 ILE A N 1
ATOM 931 C CA . ILE A 1 123 ? -9.562 6.626 9.339 1.00 90.12 123 ILE A CA 1
ATOM 932 C C . ILE A 1 123 ? -10.605 5.553 9.653 1.00 90.12 123 ILE A C 1
ATOM 934 O O . ILE A 1 123 ? -10.333 4.394 9.390 1.00 90.12 123 ILE A O 1
ATOM 938 N N . PHE A 1 124 ? -11.803 5.901 10.131 1.00 90.88 124 PHE A N 1
ATOM 939 C CA . PHE A 1 124 ? -12.866 4.934 10.441 1.00 90.88 124 PHE A CA 1
ATOM 940 C C . PHE A 1 124 ? -13.926 4.801 9.341 1.00 90.88 124 PHE A C 1
ATOM 942 O O . PHE A 1 124 ? -14.568 3.757 9.262 1.00 90.88 124 PHE A O 1
ATOM 949 N N . GLY A 1 125 ? -14.115 5.813 8.489 1.00 88.62 125 GLY A N 1
ATOM 950 C CA . GLY A 1 125 ? -15.100 5.770 7.406 1.00 88.62 125 GLY A CA 1
ATOM 951 C C . GLY A 1 125 ? -16.493 5.306 7.851 1.00 88.62 125 GLY A C 1
ATOM 952 O O . GLY A 1 125 ? -17.017 5.736 8.880 1.00 88.62 125 GLY A O 1
ATOM 953 N N . SER A 1 126 ? -17.069 4.356 7.111 1.00 86.06 126 SER A N 1
ATOM 954 C CA . SER A 1 126 ? -18.374 3.743 7.408 1.00 86.06 126 SER A CA 1
ATOM 955 C C . SER A 1 126 ? -18.419 2.944 8.721 1.00 86.06 126 SER A C 1
ATOM 957 O O . SER A 1 126 ? -19.505 2.726 9.275 1.00 86.06 126 SER A O 1
ATOM 959 N N . ALA A 1 127 ? -17.264 2.550 9.274 1.00 85.56 127 ALA A N 1
ATOM 960 C CA . ALA A 1 127 ? -17.203 1.882 10.572 1.00 85.56 127 ALA A CA 1
ATOM 961 C C . ALA A 1 127 ? -17.710 2.801 11.691 1.00 85.56 127 ALA A C 1
ATOM 963 O O . ALA A 1 127 ? -18.390 2.330 12.602 1.00 85.56 127 ALA A O 1
ATOM 964 N N . LEU A 1 128 ? -17.469 4.114 11.588 1.00 87.12 128 LEU A N 1
ATOM 965 C CA . LEU A 1 128 ? -17.931 5.085 12.579 1.00 87.12 128 LEU A CA 1
ATOM 966 C C . LEU A 1 128 ? -19.460 5.126 12.659 1.00 87.12 128 LEU A C 1
ATOM 968 O O . LEU A 1 128 ? -20.011 5.072 13.753 1.00 87.12 128 LEU A O 1
ATOM 972 N N . ALA A 1 129 ? -20.151 5.137 11.515 1.00 86.62 129 ALA A N 1
ATOM 973 C CA . ALA A 1 129 ? -21.614 5.118 11.475 1.00 86.62 129 ALA A CA 1
ATOM 974 C C . ALA A 1 129 ? -22.185 3.838 12.111 1.00 86.62 129 ALA A C 1
ATOM 976 O O . ALA A 1 129 ? -23.175 3.874 12.845 1.00 86.62 129 ALA A O 1
ATOM 977 N N . SER A 1 130 ? -21.525 2.701 11.878 1.00 83.50 130 SER A N 1
ATOM 978 C CA . SER A 1 130 ? -21.901 1.419 12.480 1.00 83.50 130 SER A CA 1
ATOM 979 C C . SER A 1 130 ? -21.680 1.411 13.996 1.00 83.50 130 SER A C 1
ATOM 981 O O . SER A 1 130 ? -22.540 0.947 14.746 1.00 83.50 130 SER A O 1
ATOM 983 N N . MET A 1 131 ? -20.552 1.957 14.460 1.00 86.06 131 MET A N 1
ATOM 984 C CA . MET A 1 131 ? -20.248 2.114 15.886 1.00 86.06 131 MET A CA 1
ATOM 985 C C . MET A 1 131 ? -21.229 3.068 16.570 1.00 86.06 131 MET A C 1
ATOM 987 O O . MET A 1 131 ? -21.728 2.760 17.651 1.00 86.06 131 MET A O 1
ATOM 991 N N . GLN A 1 132 ? -21.556 4.189 15.927 1.00 88.81 132 GLN A N 1
ATOM 992 C CA . GLN A 1 132 ? -22.509 5.164 16.440 1.00 88.81 132 GLN A CA 1
ATOM 993 C C . GLN A 1 132 ? -23.900 4.550 16.602 1.00 88.81 132 GLN A C 1
ATOM 995 O O . GLN A 1 132 ? -24.473 4.631 17.685 1.00 88.81 132 GLN A O 1
ATOM 1000 N N . ARG A 1 133 ? -24.406 3.843 15.584 1.00 87.88 133 ARG A N 1
ATOM 1001 C CA . ARG A 1 133 ? -25.709 3.163 15.658 1.00 87.88 133 ARG A CA 1
ATOM 1002 C C . ARG A 1 133 ? -25.771 2.156 16.810 1.00 87.88 133 ARG A C 1
ATOM 1004 O O . ARG A 1 133 ? -26.783 2.072 17.501 1.00 87.88 133 ARG A O 1
ATOM 1011 N N . LYS A 1 134 ? -24.692 1.403 17.041 1.00 84.12 134 LYS A N 1
ATOM 1012 C CA . LYS A 1 134 ? -24.601 0.468 18.175 1.00 84.12 134 LYS A CA 1
ATOM 1013 C C . LYS A 1 134 ? -24.592 1.195 19.517 1.00 84.12 134 LYS A C 1
ATOM 1015 O O . LYS A 1 134 ? -25.284 0.768 20.435 1.00 84.12 134 LYS A O 1
ATOM 1020 N N . CYS A 1 135 ? -23.848 2.294 19.620 1.00 84.69 135 CYS A N 1
ATOM 1021 C CA . CYS A 1 135 ? -23.818 3.127 20.819 1.00 84.69 135 CYS A CA 1
ATOM 1022 C C . CYS A 1 135 ? -25.213 3.686 21.140 1.00 84.69 135 CYS A C 1
ATOM 1024 O O . CYS A 1 135 ? -25.693 3.560 22.263 1.00 84.69 135 CYS A O 1
ATOM 1026 N N . GLU A 1 136 ? -25.905 4.215 20.131 1.00 91.31 136 GLU A N 1
ATOM 1027 C CA . GLU A 1 136 ? -27.278 4.706 20.256 1.00 91.31 136 GLU A CA 1
ATOM 1028 C C . GLU A 1 136 ? -28.255 3.592 20.650 1.00 91.31 136 GLU A C 1
ATOM 1030 O O . GLU A 1 136 ? -29.109 3.807 21.506 1.00 91.31 136 GLU A O 1
ATOM 1035 N N . SER A 1 137 ? -28.119 2.392 20.076 1.00 88.56 137 SER A N 1
ATOM 1036 C CA . SER A 1 137 ? -28.941 1.234 20.444 1.00 88.56 137 SER A CA 1
ATOM 1037 C C . SER A 1 137 ? -28.729 0.826 21.898 1.00 88.56 137 SER A C 1
ATOM 1039 O O . SER A 1 137 ? -29.701 0.630 22.620 1.00 88.56 137 SER A O 1
ATOM 1041 N N . LYS A 1 138 ? -27.470 0.744 22.343 1.00 87.94 138 LYS A N 1
ATOM 1042 C CA . LYS A 1 138 ? -27.131 0.388 23.723 1.00 87.94 138 LYS A CA 1
ATOM 1043 C C . LYS A 1 138 ? -27.623 1.442 24.713 1.00 87.94 138 LYS A C 1
ATOM 1045 O O . LYS A 1 138 ? -28.102 1.097 25.783 1.00 87.94 138 LYS A O 1
ATOM 1050 N N . LYS A 1 139 ? -27.556 2.723 24.342 1.00 91.00 139 LYS A N 1
ATOM 1051 C CA . LYS A 1 139 ? -28.130 3.813 25.137 1.00 91.00 139 LYS A CA 1
ATOM 1052 C C . LYS A 1 139 ? -29.649 3.676 25.267 1.00 91.00 139 LYS A C 1
ATOM 1054 O O . LYS A 1 139 ? -30.171 3.808 26.364 1.00 91.00 139 LYS A O 1
ATOM 1059 N N . LYS A 1 140 ? -30.353 3.390 24.168 1.00 93.81 140 LYS A N 1
ATOM 1060 C CA . LYS A 1 140 ? -31.809 3.172 24.189 1.00 93.81 140 LYS A CA 1
ATOM 1061 C C . LYS A 1 140 ? -32.198 1.957 25.031 1.00 93.81 140 LYS A C 1
ATOM 1063 O O . LYS A 1 140 ? -33.202 2.006 25.730 1.00 93.81 140 LYS A O 1
ATOM 1068 N N . GLU A 1 141 ? -31.412 0.885 24.964 1.00 91.19 141 GLU A N 1
ATOM 1069 C CA . GLU A 1 141 ? -31.592 -0.301 25.805 1.00 91.19 141 GLU A CA 1
ATOM 1070 C C . GLU A 1 141 ? -31.418 0.043 27.290 1.00 91.19 141 GLU A C 1
ATOM 1072 O O . GLU A 1 141 ? -32.288 -0.276 28.091 1.00 91.19 141 GLU A O 1
ATOM 1077 N N . ASP A 1 142 ? -30.350 0.758 27.647 1.00 90.62 142 ASP A N 1
ATOM 1078 C CA . ASP A 1 142 ? -30.083 1.195 29.021 1.00 90.62 142 ASP A CA 1
ATOM 1079 C C . ASP A 1 142 ? -31.197 2.111 29.565 1.00 90.62 142 ASP A C 1
ATOM 1081 O O . ASP A 1 142 ? -31.716 1.893 30.661 1.00 90.62 142 ASP A O 1
ATOM 1085 N N . GLU A 1 143 ? -31.658 3.075 28.759 1.00 93.25 143 GLU A N 1
ATOM 1086 C CA . GLU A 1 143 ? -32.805 3.932 29.086 1.00 93.25 143 GLU A CA 1
ATOM 1087 C C . GLU A 1 143 ? -34.092 3.114 29.292 1.00 93.25 143 GLU A C 1
ATOM 1089 O O . GLU A 1 143 ? -34.831 3.357 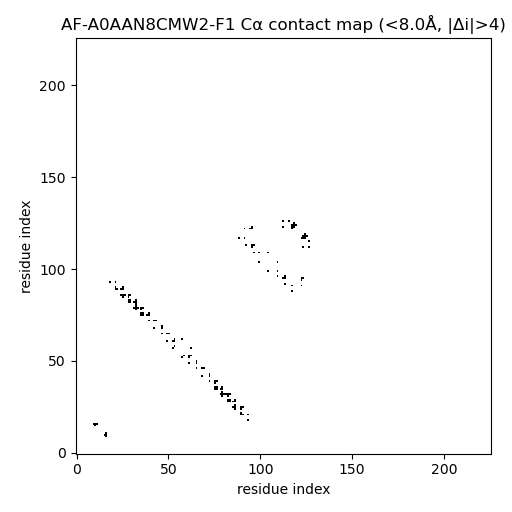30.249 1.00 93.25 143 GLU A O 1
ATOM 1094 N N . ALA A 1 144 ? -34.351 2.115 28.442 1.00 91.19 144 ALA A N 1
ATOM 1095 C CA . ALA A 1 144 ? -35.507 1.232 28.581 1.00 91.19 144 ALA A CA 1
ATOM 1096 C C . ALA A 1 144 ? -35.426 0.374 29.854 1.00 91.19 144 ALA A C 1
ATOM 1098 O O . ALA A 1 144 ? -36.418 0.247 30.573 1.00 91.19 144 ALA A O 1
ATOM 1099 N N . LEU A 1 145 ? -34.249 -0.167 30.181 1.00 88.62 145 LEU A N 1
ATOM 1100 C CA . LEU A 1 145 ? -34.027 -0.918 31.417 1.00 88.62 145 LEU A CA 1
ATOM 1101 C C . LEU A 1 145 ? -34.270 -0.035 32.646 1.00 88.62 145 LEU A C 1
ATOM 1103 O O . LEU A 1 145 ? -34.955 -0.458 33.577 1.00 88.62 145 LEU A O 1
ATOM 1107 N N . HIS A 1 146 ? -33.796 1.213 32.634 1.00 87.25 146 HIS A N 1
ATOM 1108 C CA . HIS A 1 146 ? -34.031 2.172 33.713 1.00 87.25 146 HIS A CA 1
ATOM 1109 C C . HIS A 1 146 ? -35.516 2.471 33.963 1.00 87.25 146 HIS A C 1
ATOM 1111 O O . HIS A 1 146 ? -35.898 2.691 35.114 1.00 87.25 146 HIS A O 1
ATOM 1117 N N . LEU A 1 147 ? -36.355 2.455 32.923 1.00 86.69 147 LEU A N 1
ATOM 1118 C CA . LEU A 1 147 ? -37.806 2.624 33.055 1.00 86.69 147 LEU A CA 1
ATOM 1119 C C . LEU A 1 147 ? -38.499 1.394 33.662 1.00 86.69 147 LEU A C 1
ATOM 1121 O O . LEU A 1 147 ? -39.534 1.537 34.311 1.00 86.69 147 LEU A O 1
ATOM 1125 N N . CYS A 1 148 ? -37.930 0.203 33.475 1.00 81.50 148 CYS A N 1
ATOM 1126 C CA . CYS A 1 148 ? -38.489 -1.063 33.953 1.00 81.50 148 CYS A CA 1
ATOM 1127 C C . CYS A 1 148 ? -38.061 -1.427 35.384 1.00 81.50 148 CYS A C 1
ATOM 1129 O O . CYS A 1 148 ? -38.679 -2.289 36.011 1.00 81.50 148 CYS A O 1
ATOM 1131 N N . LEU A 1 149 ? -37.010 -0.801 35.921 1.00 81.88 149 LEU A N 1
ATOM 1132 C CA . LEU A 1 149 ? -36.561 -1.053 37.290 1.00 81.88 149 LEU A CA 1
ATOM 1133 C C . LEU A 1 149 ? -37.469 -0.339 38.311 1.00 81.88 149 LEU A C 1
ATOM 1135 O O . LEU A 1 149 ? -37.813 0.830 38.114 1.00 81.88 149 LEU A O 1
ATOM 1139 N N . PRO A 1 150 ? -37.826 -0.981 39.445 1.00 71.38 150 PRO A N 1
ATOM 1140 C CA . PRO A 1 150 ? -38.593 -0.334 40.504 1.00 71.38 150 PRO A CA 1
ATOM 1141 C C . PRO A 1 150 ? -37.892 0.946 40.959 1.00 71.38 150 PRO A C 1
ATOM 1143 O O . PRO A 1 150 ? -36.746 0.921 41.416 1.00 71.38 150 PRO A O 1
ATOM 1146 N N . ARG A 1 151 ? -38.583 2.082 40.827 1.00 66.06 151 ARG A N 1
ATOM 1147 C CA . ARG A 1 151 ? -38.064 3.399 41.203 1.00 66.06 151 ARG A CA 1
ATOM 1148 C C . ARG A 1 151 ? -37.601 3.347 42.658 1.00 66.06 151 ARG A C 1
ATOM 1150 O O . ARG A 1 151 ? -38.430 3.226 43.559 1.00 66.06 151 ARG A O 1
ATOM 1157 N N . ARG A 1 152 ? -36.289 3.456 42.909 1.00 63.22 152 ARG A N 1
ATOM 1158 C CA . ARG A 1 152 ? -35.784 3.653 44.276 1.00 63.22 152 ARG A CA 1
ATOM 1159 C C . ARG A 1 152 ? -36.481 4.892 44.833 1.00 63.22 152 ARG A C 1
ATOM 1161 O O . ARG A 1 152 ? -36.319 5.986 44.293 1.00 63.22 152 ARG A O 1
ATOM 1168 N N . VAL A 1 153 ? -37.284 4.704 45.877 1.00 55.41 153 VAL A N 1
ATOM 1169 C CA . VAL A 1 153 ? -37.946 5.791 46.596 1.00 55.41 153 VAL A CA 1
ATOM 1170 C C . VAL A 1 153 ? -36.836 6.679 47.150 1.00 55.41 153 VAL A C 1
ATOM 1172 O O . VAL A 1 153 ? -36.149 6.304 48.097 1.00 55.41 153 VAL A O 1
ATOM 1175 N N . GLN A 1 154 ? -36.599 7.831 46.519 1.00 63.34 154 GLN A N 1
ATOM 1176 C CA . GLN A 1 154 ? -35.771 8.862 47.135 1.00 63.34 154 GLN A CA 1
ATOM 1177 C C . GLN A 1 154 ? -36.454 9.258 48.451 1.00 63.34 154 GLN A C 1
ATOM 1179 O O . GLN A 1 154 ? -37.652 9.565 48.427 1.00 63.34 154 GLN A O 1
ATOM 1184 N N . PRO A 1 155 ? -35.743 9.263 49.593 1.00 54.59 155 PRO A N 1
ATOM 1185 C CA . PRO A 1 155 ? -36.287 9.823 50.817 1.00 54.59 155 PRO A CA 1
ATOM 1186 C C . PRO A 1 155 ? -36.647 11.281 50.534 1.00 54.59 155 PRO A C 1
ATOM 1188 O O . PRO A 1 155 ? -35.785 12.077 50.158 1.00 54.59 155 PRO A O 1
ATOM 1191 N N . ARG A 1 156 ? -37.931 11.632 50.661 1.00 56.25 156 ARG A N 1
ATOM 1192 C CA . ARG A 1 156 ? -38.361 13.032 50.588 1.00 56.25 156 ARG A CA 1
ATOM 1193 C C . ARG A 1 156 ? -37.571 13.825 51.638 1.00 56.25 156 ARG A C 1
ATOM 1195 O O . ARG A 1 156 ? -37.506 13.365 52.781 1.00 56.25 156 ARG A O 1
ATOM 1202 N N . PRO A 1 157 ? -37.023 15.010 51.318 1.00 57.44 157 PRO A N 1
ATOM 1203 C CA . PRO A 1 157 ? -36.552 15.911 52.356 1.00 57.44 157 PRO A CA 1
ATOM 1204 C C . PRO A 1 157 ? -37.746 16.216 53.262 1.00 57.44 157 PRO A C 1
ATOM 1206 O O . PRO A 1 157 ? -38.787 16.676 52.789 1.00 57.44 157 PRO A O 1
ATOM 1209 N N . LEU A 1 158 ? -37.622 15.904 54.550 1.00 55.72 158 LEU A N 1
ATOM 1210 C CA . LEU A 1 158 ? -38.632 16.236 55.546 1.00 55.72 158 LEU A CA 1
ATOM 1211 C C . LEU A 1 158 ? -38.860 17.754 55.518 1.00 55.72 158 LEU A C 1
ATOM 1213 O O . LEU A 1 158 ? -37.978 18.530 55.887 1.00 55.72 158 LEU A O 1
ATOM 1217 N N . GLN A 1 159 ? -40.048 18.177 55.079 1.00 53.75 159 GLN A N 1
ATOM 1218 C CA . GLN A 1 159 ? -40.542 19.536 55.279 1.00 53.75 159 GLN A CA 1
ATOM 1219 C C . GLN A 1 159 ? -40.577 19.810 56.788 1.00 53.75 159 GLN A C 1
ATOM 1221 O O . GLN A 1 159 ? -41.468 19.342 57.498 1.00 53.75 159 GLN A O 1
ATOM 1226 N N . ARG A 1 160 ? -39.602 20.573 57.292 1.00 56.78 160 ARG A N 1
ATOM 1227 C CA . ARG A 1 160 ? -39.688 21.179 58.625 1.00 56.78 160 ARG A CA 1
ATOM 1228 C C . ARG A 1 160 ? -40.862 22.160 58.629 1.00 56.78 160 ARG A C 1
ATOM 1230 O O . ARG A 1 160 ? -40.829 23.166 57.925 1.00 56.78 160 ARG A O 1
ATOM 1237 N N . ARG A 1 161 ? -41.902 21.848 59.409 1.00 50.12 161 ARG A N 1
ATOM 1238 C CA . ARG A 1 161 ? -43.001 22.775 59.718 1.00 50.12 161 ARG A CA 1
ATOM 1239 C C . ARG A 1 161 ? -42.475 23.963 60.544 1.00 50.12 161 ARG A C 1
ATOM 1241 O O . ARG A 1 161 ? -41.614 23.744 61.397 1.00 50.12 161 ARG A O 1
ATOM 1248 N N . PRO A 1 162 ? -42.988 25.186 60.335 1.00 58.06 162 PRO A N 1
ATOM 1249 C CA . PRO A 1 162 ? -42.593 26.357 61.105 1.00 58.06 162 PRO A CA 1
ATOM 1250 C C . PRO A 1 162 ? -43.488 26.518 62.343 1.00 58.06 162 PRO A C 1
ATOM 1252 O O . PRO A 1 162 ? -44.710 26.529 62.225 1.00 58.06 162 PRO A O 1
ATOM 1255 N N . PHE A 1 163 ? -42.883 26.691 63.517 1.00 39.81 163 PHE A N 1
ATOM 1256 C CA . PHE A 1 163 ? -43.539 27.322 64.662 1.00 39.81 163 PHE A CA 1
ATOM 1257 C C . PHE A 1 163 ? -42.607 28.389 65.250 1.00 39.81 163 PHE A C 1
ATOM 1259 O O . PHE A 1 163 ? -41.507 28.102 65.718 1.00 39.81 163 PHE A O 1
ATOM 1266 N N . ALA A 1 164 ? -43.075 29.630 65.137 1.00 44.53 164 ALA A N 1
ATOM 1267 C CA . ALA A 1 164 ? -42.717 30.814 65.918 1.00 44.53 164 ALA A CA 1
ATOM 1268 C C . ALA A 1 164 ? -42.996 30.569 67.421 1.00 44.53 164 ALA A C 1
ATOM 1270 O O . ALA A 1 164 ? -43.836 29.736 67.736 1.00 44.53 164 ALA A O 1
ATOM 1271 N N . HIS A 1 165 ? -42.420 31.226 68.430 1.00 45.28 165 HIS A N 1
ATOM 1272 C CA . HIS A 1 165 ? -41.503 32.358 68.592 1.00 45.28 165 HIS A CA 1
ATOM 1273 C C . HIS A 1 165 ? -40.900 32.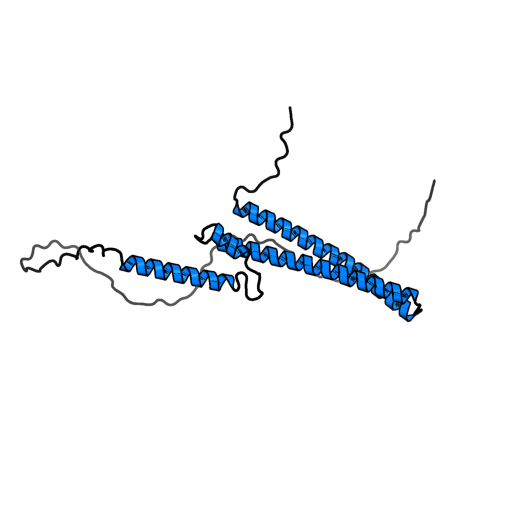230 70.010 1.00 45.28 165 HIS A C 1
ATOM 1275 O O . HIS A 1 165 ? -41.642 31.919 70.935 1.00 45.28 165 HIS A O 1
ATOM 1281 N N . ALA A 1 166 ? -39.616 32.551 70.199 1.00 33.12 166 ALA A N 1
ATOM 1282 C CA . ALA A 1 166 ? -39.106 33.320 71.347 1.00 33.12 166 ALA A CA 1
ATOM 1283 C C . ALA A 1 166 ? -37.611 33.620 71.132 1.00 33.12 166 ALA A C 1
ATOM 1285 O O . ALA A 1 166 ? -36.808 32.725 70.891 1.00 33.12 166 ALA A O 1
ATOM 1286 N N . SER A 1 167 ? -37.254 34.897 71.204 1.00 38.75 167 SER A N 1
ATOM 1287 C CA . SER A 1 167 ? -35.897 35.464 71.159 1.00 38.75 167 SER A CA 1
ATOM 1288 C C . SER A 1 167 ? -35.830 36.522 72.279 1.00 38.75 167 SER A C 1
ATOM 1290 O O . SER A 1 167 ? -36.908 36.922 72.729 1.00 38.75 167 SER A O 1
ATOM 1292 N N . PRO A 1 168 ? -34.675 37.092 72.692 1.00 52.34 168 PRO A N 1
ATOM 1293 C CA . PRO A 1 168 ? -33.276 36.748 72.400 1.00 52.34 168 PRO A CA 1
ATOM 1294 C C . PRO A 1 168 ? -32.374 36.719 73.669 1.00 52.34 168 PRO A C 1
ATOM 1296 O O . PRO A 1 168 ? -32.687 37.336 74.683 1.00 52.34 168 PRO A O 1
ATOM 1299 N N . ARG A 1 169 ? -31.165 36.142 73.594 1.00 36.69 169 ARG A N 1
ATOM 1300 C CA . ARG A 1 169 ? -29.993 36.727 74.283 1.00 36.69 169 ARG A CA 1
ATOM 1301 C C . ARG A 1 169 ? -28.775 36.703 73.372 1.00 36.69 169 ARG A C 1
ATOM 1303 O O . ARG A 1 169 ? -28.391 35.683 72.811 1.00 36.69 169 ARG A O 1
ATOM 1310 N N . SER A 1 170 ? -28.232 37.897 73.231 1.00 42.44 170 SER A N 1
ATOM 1311 C CA . SER A 1 170 ? -27.154 38.320 72.359 1.00 42.44 170 SER A CA 1
ATOM 1312 C C . SER A 1 170 ? -25.789 37.933 72.927 1.00 42.44 170 S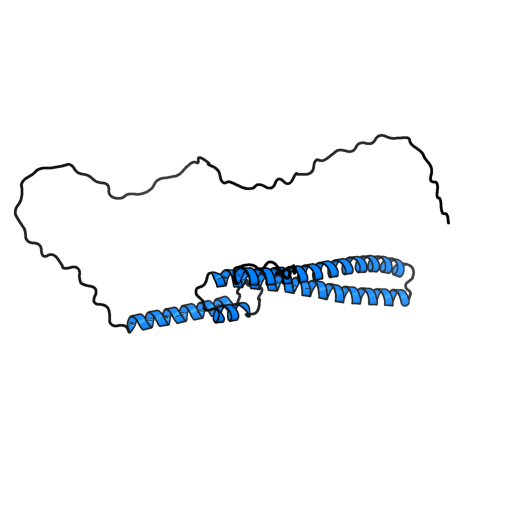ER A C 1
ATOM 1314 O O . SER A 1 170 ? -25.511 38.210 74.090 1.00 42.44 170 SER A O 1
ATOM 1316 N N . ALA A 1 171 ? -24.905 37.417 72.080 1.00 38.62 171 ALA A N 1
ATOM 1317 C CA . ALA A 1 171 ? -23.468 37.678 72.144 1.00 38.6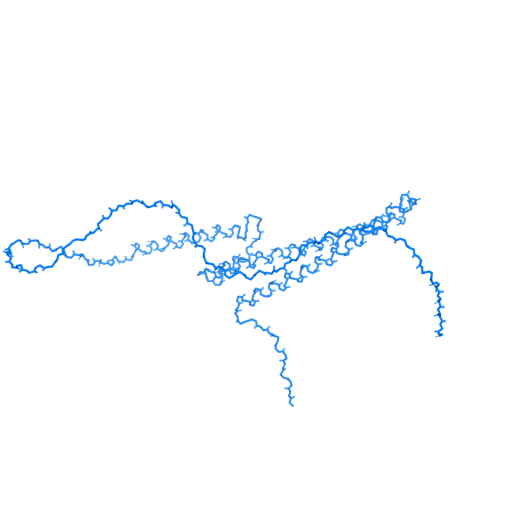2 171 ALA A CA 1
ATOM 1318 C C . ALA A 1 171 ? -22.940 37.522 70.716 1.00 38.62 171 ALA A C 1
ATOM 1320 O O . ALA A 1 171 ? -22.859 36.421 70.178 1.00 38.62 171 ALA A O 1
ATOM 1321 N N . GLY A 1 172 ? -22.749 38.661 70.054 1.00 38.50 172 GLY A N 1
ATOM 1322 C CA . GLY A 1 172 ? -22.436 38.717 68.636 1.00 38.50 172 GLY A CA 1
ATOM 1323 C C . GLY A 1 172 ? -20.978 38.405 68.331 1.00 38.50 172 GLY A C 1
ATOM 1324 O O . GLY A 1 172 ? -20.095 38.689 69.130 1.00 38.50 172 GLY A O 1
ATOM 1325 N N . PHE A 1 173 ? -20.742 37.943 67.108 1.00 35.34 173 PHE A N 1
ATOM 1326 C CA . PHE A 1 173 ? -19.603 38.390 66.316 1.00 35.34 173 PHE A CA 1
ATOM 1327 C C . PHE A 1 173 ? -20.049 38.593 64.863 1.00 35.34 173 PHE A C 1
ATOM 1329 O O . PHE A 1 173 ? -21.007 37.981 64.394 1.00 35.34 173 PHE A O 1
ATOM 1336 N N . LYS A 1 174 ? -19.425 39.584 64.225 1.00 36.84 174 LYS A N 1
ATOM 1337 C CA . LYS A 1 174 ? -19.948 40.378 63.110 1.00 36.84 174 LYS A CA 1
ATOM 1338 C C . LYS A 1 174 ? -19.922 39.668 61.741 1.00 36.84 174 LYS A C 1
ATOM 1340 O O . LYS A 1 174 ? -19.052 38.862 61.442 1.00 36.84 174 LYS A O 1
ATOM 1345 N N . VAL A 1 175 ? -20.917 40.069 60.950 1.00 44.28 175 VAL A N 1
ATOM 1346 C CA . VAL A 1 175 ? -21.295 39.843 59.531 1.00 44.28 175 VAL A CA 1
ATOM 1347 C C . VAL A 1 175 ? -20.389 40.710 58.603 1.00 44.28 175 VAL A C 1
ATOM 1349 O O . VAL A 1 175 ? -19.579 41.445 59.174 1.00 44.28 175 VAL A O 1
ATOM 1352 N N . PRO A 1 176 ? -20.555 40.866 57.258 1.00 43.66 176 PRO A N 1
ATOM 1353 C CA . PRO A 1 176 ? -21.000 40.051 56.090 1.00 43.66 176 PRO A CA 1
ATOM 1354 C C . PRO A 1 176 ? -19.827 39.838 55.084 1.00 43.66 176 PRO A C 1
ATOM 1356 O O . PRO A 1 176 ? -18.763 40.407 55.264 1.00 43.66 176 PRO A O 1
ATOM 1359 N N . GLY A 1 177 ? -19.857 39.076 53.986 1.00 31.55 177 GLY A N 1
ATOM 1360 C CA . GLY A 1 177 ? -20.905 38.685 53.040 1.00 31.55 177 GLY A CA 1
ATOM 1361 C C . GLY A 1 177 ? -20.487 39.150 51.633 1.00 31.55 177 GLY A C 1
ATOM 1362 O O . GLY A 1 177 ? -20.067 40.290 51.472 1.00 31.55 177 GLY A O 1
ATOM 1363 N N . GLN A 1 178 ? -20.594 38.297 50.611 1.00 31.72 178 GLN A N 1
ATOM 1364 C CA . GLN A 1 178 ? -20.555 38.762 49.220 1.00 31.72 178 GLN A CA 1
ATOM 1365 C C . GLN A 1 178 ? -21.271 37.775 48.292 1.00 31.72 178 GLN A C 1
ATOM 1367 O O . GLN A 1 178 ? -20.840 36.639 48.101 1.00 31.72 178 GLN A O 1
ATOM 1372 N N . GLN A 1 179 ? -22.397 38.221 47.730 1.00 36.62 179 GLN A N 1
ATOM 1373 C CA . GLN A 1 179 ? -23.049 37.602 46.580 1.00 36.62 179 GLN A CA 1
ATOM 1374 C C . GLN A 1 179 ? -22.674 38.367 45.303 1.00 36.62 179 GLN A C 1
ATOM 1376 O O . GLN A 1 179 ? -22.751 39.588 45.272 1.00 36.62 179 GLN A O 1
ATOM 1381 N N . ARG A 1 180 ? -22.355 37.582 44.265 1.00 34.09 180 ARG A N 1
ATOM 1382 C CA . ARG A 1 180 ? -22.768 37.695 42.851 1.00 34.09 180 ARG A CA 1
ATOM 1383 C C . ARG A 1 180 ? -22.576 39.035 42.107 1.00 34.09 180 ARG A C 1
ATOM 1385 O O . ARG A 1 180 ? -23.289 39.998 42.346 1.00 34.09 180 ARG A O 1
ATOM 1392 N N . GLY A 1 181 ? -21.781 38.989 41.032 1.00 29.61 181 GLY A N 1
ATOM 1393 C CA . GLY A 1 181 ? -21.818 39.949 39.916 1.00 29.61 181 GLY A CA 1
ATOM 1394 C C . GLY A 1 181 ? -20.542 39.914 39.065 1.00 29.61 181 GLY A C 1
ATOM 1395 O O . GLY A 1 181 ? -19.457 39.949 39.617 1.00 29.61 181 GLY A O 1
ATOM 1396 N N . GLN A 1 182 ? -20.688 39.774 37.746 1.00 37.03 182 GLN A N 1
ATOM 1397 C CA . GLN A 1 182 ? -19.652 39.666 36.692 1.00 37.03 182 GLN A CA 1
ATOM 1398 C C . GLN A 1 182 ? -18.857 40.985 36.467 1.00 37.03 182 GLN A C 1
ATOM 1400 O O . GLN A 1 182 ? -19.122 41.951 37.176 1.00 37.03 182 GLN A O 1
ATOM 1405 N N . PRO A 1 183 ? -18.095 41.165 35.361 1.00 43.66 183 PRO A N 1
ATOM 1406 C CA . PRO A 1 183 ? -16.999 40.389 34.755 1.00 43.66 183 PRO A CA 1
ATOM 1407 C C . PRO A 1 183 ? -15.671 41.195 34.793 1.00 43.66 183 PRO A C 1
ATOM 1409 O O . PRO A 1 183 ? -15.689 42.421 34.856 1.00 43.66 183 PRO A O 1
ATOM 1412 N N . ALA A 1 184 ? -14.504 40.547 34.699 1.00 37.44 184 ALA A N 1
ATOM 1413 C CA . ALA A 1 184 ? -13.216 41.256 34.607 1.00 37.44 184 ALA A CA 1
ATOM 1414 C C . ALA A 1 184 ? -12.643 41.229 33.171 1.00 37.44 184 ALA A C 1
ATOM 1416 O O . ALA A 1 184 ? -12.657 40.163 32.547 1.00 37.44 184 ALA A O 1
ATOM 1417 N N . PRO A 1 185 ? -12.118 42.356 32.646 1.00 35.81 185 PRO A N 1
ATOM 1418 C CA . PRO A 1 185 ? -11.409 42.411 31.372 1.00 35.81 185 PRO A CA 1
ATOM 1419 C C . PRO A 1 185 ? -9.934 41.991 31.530 1.00 35.81 185 PRO A C 1
ATOM 1421 O O . PRO A 1 185 ? -9.305 42.218 32.561 1.00 35.81 185 PRO A O 1
ATOM 1424 N N . SER A 1 186 ? -9.376 41.381 30.481 1.00 36.78 186 SER A N 1
ATOM 1425 C CA . SER A 1 186 ? -7.918 41.279 30.231 1.00 36.78 186 SER A CA 1
ATOM 1426 C C . SER A 1 186 ? -7.357 42.668 29.836 1.00 36.78 186 SER A C 1
ATOM 1428 O O . SER A 1 186 ? -8.189 43.513 29.500 1.00 36.78 186 SER A O 1
ATOM 1430 N N . PRO A 1 187 ? -6.027 42.954 29.771 1.00 43.72 187 PRO A N 1
ATOM 1431 C CA . PRO A 1 187 ? -4.858 42.056 29.618 1.00 43.72 187 PRO A CA 1
ATOM 1432 C C . PRO A 1 187 ? -3.664 42.446 30.557 1.00 43.72 187 PRO A C 1
ATOM 1434 O O . PRO A 1 187 ? -3.814 43.349 31.364 1.00 43.72 187 PRO A O 1
ATOM 1437 N N . GLN A 1 188 ? -2.470 41.840 30.656 1.00 40.38 188 GLN A N 1
ATOM 1438 C CA . GLN A 1 188 ? -1.443 41.355 29.715 1.00 40.38 188 GLN A CA 1
ATOM 1439 C C . GLN A 1 188 ? -0.337 40.593 30.533 1.00 40.38 188 GLN A C 1
ATOM 1441 O O . GLN A 1 188 ? -0.451 40.504 31.756 1.00 40.38 188 GLN A O 1
ATOM 1446 N N . PRO A 1 189 ? 0.713 39.998 29.918 1.00 38.69 189 PRO A N 1
ATOM 1447 C CA . PRO A 1 189 ? 1.232 38.690 30.319 1.00 38.69 189 PRO A CA 1
ATOM 1448 C C . PRO A 1 189 ? 2.609 38.726 31.004 1.00 38.69 189 PRO A C 1
ATOM 1450 O O . PRO A 1 189 ? 3.476 39.523 30.649 1.00 38.69 189 PRO A O 1
ATOM 1453 N N . ARG A 1 190 ? 2.866 37.766 31.904 1.00 28.88 190 ARG A N 1
ATOM 1454 C CA . ARG A 1 190 ? 4.229 37.419 32.336 1.00 28.88 190 ARG A CA 1
ATOM 1455 C C . ARG A 1 190 ? 4.490 35.936 32.092 1.00 28.88 190 ARG A C 1
ATOM 1457 O O . ARG A 1 190 ? 3.772 35.073 32.585 1.00 28.88 190 ARG A O 1
ATOM 1464 N N . GLN A 1 191 ? 5.483 35.697 31.244 1.00 35.91 191 GLN A N 1
ATOM 1465 C CA . GLN A 1 191 ? 6.011 34.401 30.837 1.00 35.91 191 GLN A CA 1
ATOM 1466 C C . GLN A 1 191 ? 6.702 33.699 32.008 1.00 35.91 191 GLN A C 1
ATOM 1468 O O . GLN A 1 191 ? 7.496 34.339 32.690 1.00 35.91 191 GLN A O 1
ATOM 1473 N N . GLU A 1 192 ? 6.525 32.381 32.130 1.00 31.25 192 GLU A N 1
ATOM 1474 C CA . GLU A 1 192 ? 7.612 31.502 32.571 1.00 31.25 192 GLU A CA 1
ATOM 1475 C C . GLU A 1 192 ? 7.504 30.089 31.958 1.00 31.25 192 GLU A C 1
ATOM 1477 O O . GLU A 1 192 ? 6.544 29.346 32.148 1.00 31.25 192 GLU A O 1
ATOM 1482 N N . THR A 1 193 ? 8.513 29.813 31.123 1.00 32.03 193 THR A N 1
ATOM 1483 C CA . THR A 1 193 ? 9.275 28.559 30.975 1.00 32.03 193 THR A CA 1
ATOM 1484 C C . THR A 1 193 ? 8.542 27.236 30.725 1.00 32.03 193 THR A C 1
ATOM 1486 O O . THR A 1 193 ? 8.414 26.353 31.569 1.00 32.03 193 THR A O 1
ATOM 1489 N N . ARG A 1 194 ? 8.256 27.014 29.436 1.00 29.70 194 ARG A N 1
ATOM 1490 C CA . ARG A 1 194 ? 8.132 25.685 28.824 1.00 29.70 194 ARG A CA 1
ATOM 1491 C C . ARG A 1 194 ? 9.535 25.133 28.533 1.00 29.70 194 ARG A C 1
ATOM 1493 O O . ARG A 1 194 ? 10.265 25.710 27.731 1.00 29.70 194 ARG A O 1
ATOM 1500 N N . ALA A 1 195 ? 9.903 24.008 29.143 1.00 38.06 195 ALA A N 1
ATOM 1501 C CA . ALA A 1 195 ? 11.095 23.251 28.766 1.00 38.06 195 ALA A CA 1
ATOM 1502 C C . ALA A 1 195 ? 10.874 22.591 27.391 1.00 38.06 195 ALA A C 1
ATOM 1504 O O . ALA A 1 195 ? 10.225 21.552 27.276 1.00 38.06 195 ALA A O 1
ATOM 1505 N N . SER A 1 196 ? 11.379 23.226 26.333 1.00 31.28 196 SER A N 1
ATOM 1506 C CA . SER A 1 196 ? 11.426 22.682 24.976 1.00 31.28 196 SER A CA 1
ATOM 1507 C C . SER A 1 196 ? 12.835 22.189 24.662 1.00 31.28 196 SER A C 1
ATOM 1509 O O . SER A 1 196 ? 13.781 22.976 24.608 1.00 31.28 196 SER A O 1
ATOM 1511 N N . TRP A 1 197 ? 12.965 20.891 24.404 1.00 33.00 197 TRP A N 1
ATOM 1512 C CA . TRP A 1 197 ? 14.136 20.316 23.752 1.00 33.00 197 TRP A CA 1
ATOM 1513 C C . TRP A 1 197 ? 14.185 20.811 22.303 1.00 33.00 197 TRP A C 1
ATOM 1515 O O . TRP A 1 197 ? 13.566 20.230 21.414 1.00 33.00 197 TRP A O 1
ATOM 1525 N N . SER A 1 198 ? 14.901 21.909 22.066 1.00 33.97 198 SER A N 1
ATOM 1526 C CA . SER A 1 198 ? 15.129 22.441 20.723 1.00 33.97 198 SER A CA 1
ATOM 1527 C C . SER A 1 198 ? 16.422 21.876 20.144 1.00 33.97 198 SER A C 1
ATOM 1529 O O . SER A 1 198 ? 17.532 22.283 20.486 1.00 33.97 198 SER A O 1
ATOM 1531 N N . ARG A 1 199 ? 16.241 20.923 19.231 1.00 29.53 199 ARG A N 1
ATOM 1532 C CA . ARG A 1 199 ? 17.228 20.429 18.270 1.00 29.53 199 ARG A CA 1
ATOM 1533 C C . ARG A 1 199 ? 17.655 21.592 17.365 1.00 29.53 199 ARG A C 1
ATOM 1535 O O . ARG A 1 199 ? 16.837 22.120 16.620 1.00 29.53 199 ARG A O 1
ATOM 1542 N N . LYS A 1 200 ? 18.920 22.009 17.440 1.00 33.72 200 LYS A N 1
ATOM 1543 C CA . LYS A 1 200 ? 19.492 23.016 16.534 1.00 33.72 200 LYS A CA 1
ATOM 1544 C C . LYS A 1 200 ? 19.790 22.365 15.178 1.00 33.72 200 LYS A C 1
ATOM 1546 O O . LYS A 1 200 ? 20.635 21.478 15.109 1.00 33.72 200 LYS A O 1
ATOM 1551 N N . SER A 1 201 ? 19.121 22.820 14.123 1.00 34.31 201 SER A N 1
ATOM 1552 C CA . SER A 1 201 ? 19.599 22.690 12.740 1.00 34.31 201 SER A CA 1
ATOM 1553 C C . SER A 1 201 ? 20.258 24.016 12.340 1.00 34.31 201 SER A C 1
ATOM 1555 O O . SER A 1 201 ? 19.652 25.061 12.589 1.00 34.31 201 SER A O 1
ATOM 1557 N N . PRO A 1 202 ? 21.464 24.027 11.751 1.00 41.03 202 PRO A N 1
ATOM 1558 C CA . PRO A 1 202 ? 22.053 25.248 11.215 1.00 41.03 202 PRO A CA 1
ATOM 1559 C C . PRO A 1 202 ? 21.484 25.572 9.823 1.00 41.03 202 PRO A C 1
ATOM 1561 O O . PRO A 1 202 ? 21.287 24.682 8.996 1.00 41.03 202 PRO A O 1
ATOM 1564 N N . ALA A 1 203 ? 21.219 26.857 9.584 1.00 37.56 203 ALA A N 1
ATOM 1565 C CA . ALA A 1 203 ? 20.917 27.428 8.271 1.00 37.56 203 ALA A CA 1
ATOM 1566 C C . ALA A 1 203 ? 22.214 27.603 7.442 1.00 37.56 203 ALA A C 1
ATOM 1568 O O . ALA A 1 203 ? 23.298 27.667 8.031 1.00 37.56 203 ALA A O 1
ATOM 1569 N N . PRO A 1 204 ? 22.141 27.674 6.098 1.00 36.88 204 PRO A N 1
ATOM 1570 C CA . PRO A 1 204 ? 23.320 27.668 5.239 1.00 36.88 204 PRO A CA 1
ATOM 1571 C C . PRO A 1 204 ? 24.004 29.041 5.220 1.00 36.88 204 PRO A C 1
ATOM 1573 O O . PRO A 1 204 ? 23.360 30.067 5.011 1.00 36.88 204 PRO A O 1
ATOM 1576 N N . ALA A 1 205 ? 25.324 29.054 5.407 1.00 35.84 205 ALA A N 1
ATOM 1577 C CA . ALA A 1 205 ? 26.148 30.225 5.142 1.00 35.84 205 ALA A CA 1
ATOM 1578 C C . ALA A 1 205 ? 26.453 30.296 3.639 1.00 35.84 205 ALA A C 1
ATOM 1580 O O . ALA A 1 205 ? 27.044 29.383 3.064 1.00 35.84 205 ALA A O 1
ATOM 1581 N N . VAL A 1 206 ? 26.031 31.391 3.013 1.00 37.22 206 VAL A N 1
ATOM 1582 C CA . VAL A 1 206 ? 26.395 31.771 1.648 1.00 37.22 206 VAL A CA 1
ATOM 1583 C C . VAL A 1 206 ? 27.852 32.232 1.676 1.00 37.22 206 VAL A C 1
ATOM 1585 O O . VAL A 1 206 ? 28.148 33.300 2.205 1.00 37.22 206 VAL A O 1
ATOM 1588 N N . ALA A 1 207 ? 28.766 31.425 1.139 1.00 38.22 207 ALA A N 1
ATOM 1589 C CA . ALA A 1 207 ? 30.141 31.840 0.885 1.00 38.22 207 ALA A CA 1
ATOM 1590 C C . ALA A 1 207 ? 30.261 32.278 -0.579 1.00 38.22 20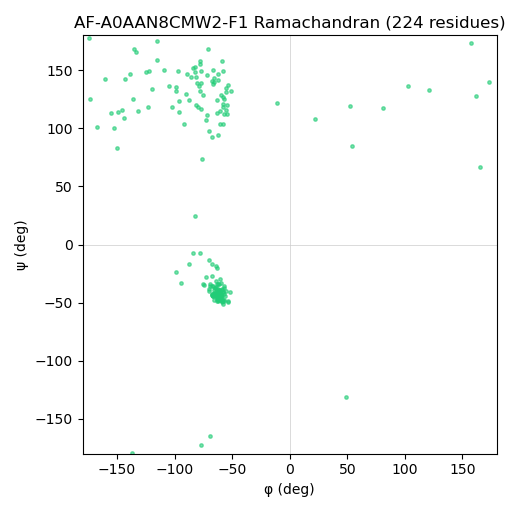7 ALA A C 1
ATOM 1592 O O . ALA A 1 207 ? 30.092 31.480 -1.500 1.00 38.22 207 ALA A O 1
ATOM 1593 N N . GLN A 1 208 ? 30.520 33.570 -0.772 1.00 35.53 208 GLN A N 1
ATOM 1594 C CA . GLN A 1 208 ? 30.886 34.161 -2.053 1.00 35.53 208 GLN A CA 1
ATOM 1595 C C . GLN A 1 208 ? 32.218 33.567 -2.524 1.00 35.53 208 GLN A C 1
ATOM 1597 O O . GLN A 1 208 ? 33.218 33.634 -1.813 1.00 35.53 208 GLN A O 1
ATOM 1602 N N . ALA A 1 209 ? 32.232 33.005 -3.730 1.00 32.97 209 ALA A N 1
ATOM 1603 C CA . ALA A 1 209 ? 33.451 32.639 -4.433 1.00 32.97 209 ALA A CA 1
ATOM 1604 C C . ALA A 1 209 ? 33.824 33.772 -5.398 1.00 32.97 209 ALA A C 1
ATOM 1606 O O . ALA A 1 209 ? 33.033 34.130 -6.270 1.00 32.97 209 ALA A O 1
ATOM 1607 N N . GLN A 1 210 ? 35.039 34.303 -5.268 1.00 37.59 210 GLN A N 1
ATOM 1608 C CA . GLN A 1 210 ? 35.724 34.988 -6.362 1.00 37.59 210 GLN A CA 1
ATOM 1609 C C . GLN A 1 210 ? 37.102 34.355 -6.595 1.00 37.59 210 GLN A C 1
ATOM 1611 O O . GLN A 1 210 ? 37.690 33.801 -5.663 1.00 37.59 210 GLN A O 1
ATOM 1616 N N . PRO A 1 211 ? 37.580 34.364 -7.851 1.00 42.81 211 PRO A N 1
ATOM 1617 C CA . PRO A 1 211 ? 38.598 33.447 -8.326 1.00 42.81 211 PRO A CA 1
ATOM 1618 C C . PRO A 1 211 ? 39.994 34.019 -8.095 1.00 42.81 211 PRO A C 1
ATOM 1620 O O . PRO A 1 211 ? 40.210 35.218 -8.258 1.00 42.81 211 PRO A O 1
ATOM 1623 N N . ASN A 1 212 ? 40.974 33.156 -7.829 1.00 32.09 212 ASN A N 1
ATOM 1624 C CA . ASN A 1 212 ? 42.330 33.496 -8.229 1.00 32.09 212 ASN A CA 1
ATOM 1625 C C . ASN A 1 212 ? 43.113 32.284 -8.719 1.00 32.09 212 ASN A C 1
ATOM 1627 O O . ASN A 1 212 ? 42.942 31.155 -8.263 1.00 32.09 212 ASN A O 1
ATOM 1631 N N . GLN A 1 213 ? 43.912 32.570 -9.734 1.00 35.91 213 GLN A N 1
ATOM 1632 C CA . GLN A 1 213 ? 44.574 31.636 -10.611 1.00 35.91 213 GLN A CA 1
ATOM 1633 C C . GLN A 1 213 ? 45.876 31.087 -10.004 1.00 35.91 213 GLN A C 1
ATOM 1635 O O . GLN A 1 213 ? 46.623 31.799 -9.342 1.00 35.91 213 GLN A O 1
ATOM 1640 N N . ASN A 1 214 ? 46.191 29.877 -10.466 1.00 33.72 214 ASN A N 1
ATOM 1641 C CA . ASN A 1 214 ? 47.472 29.474 -11.051 1.00 33.72 214 ASN A CA 1
ATOM 1642 C C . ASN A 1 214 ? 48.504 28.648 -10.249 1.00 33.72 214 ASN A C 1
ATOM 1644 O O . ASN A 1 214 ? 48.896 28.957 -9.131 1.00 33.72 214 ASN A O 1
ATOM 1648 N N . PHE A 1 215 ? 49.012 27.671 -11.013 1.00 32.47 215 PHE A N 1
ATOM 1649 C CA . PHE A 1 215 ? 50.240 26.871 -10.938 1.00 32.47 215 PHE A CA 1
ATOM 1650 C C . PHE A 1 215 ? 50.349 25.650 -10.013 1.00 32.47 215 PHE A C 1
ATOM 1652 O O . PHE A 1 215 ? 50.393 25.735 -8.794 1.00 32.47 215 PHE A O 1
ATOM 1659 N N . GLY A 1 216 ? 50.555 24.496 -10.665 1.00 30.56 216 GLY A N 1
ATOM 1660 C CA . GLY A 1 216 ? 51.090 23.284 -10.050 1.00 30.56 216 GLY A CA 1
ATOM 1661 C C . GLY A 1 216 ? 50.898 22.034 -10.905 1.00 30.56 216 GLY A C 1
ATOM 1662 O O . GLY A 1 216 ? 50.132 21.150 -10.546 1.00 30.56 216 GLY A O 1
ATOM 1663 N N . GLN A 1 217 ? 51.572 21.964 -12.057 1.00 37.47 217 GLN A N 1
ATOM 1664 C CA . GLN A 1 217 ? 51.728 20.729 -12.833 1.00 37.47 217 GLN A CA 1
ATOM 1665 C C . GLN A 1 217 ? 52.306 19.611 -11.947 1.00 37.47 217 GLN A C 1
ATOM 1667 O O . GLN A 1 217 ? 53.301 19.863 -11.276 1.00 37.47 217 GLN A O 1
ATOM 1672 N N . GLN A 1 218 ? 51.784 18.378 -12.034 1.00 39.62 218 GLN A N 1
ATOM 1673 C CA . GLN A 1 218 ? 52.627 17.170 -12.100 1.00 39.62 218 GLN A CA 1
ATOM 1674 C C . GLN A 1 218 ? 51.850 15.896 -12.494 1.00 39.62 218 GLN A C 1
ATOM 1676 O O . GLN A 1 218 ? 51.140 15.264 -11.722 1.00 39.62 218 GLN A O 1
ATOM 1681 N N . ALA A 1 219 ? 52.017 15.561 -13.773 1.00 37.16 219 ALA A N 1
ATOM 1682 C CA . ALA A 1 219 ? 52.223 14.243 -14.372 1.00 37.16 219 ALA A CA 1
ATOM 1683 C C . ALA A 1 219 ? 51.778 12.956 -13.631 1.00 37.16 219 ALA A C 1
ATOM 1685 O O . ALA A 1 219 ? 52.467 12.396 -12.783 1.00 37.16 219 ALA A O 1
ATOM 1686 N N . ARG A 1 220 ? 50.708 12.375 -14.182 1.00 39.62 220 ARG A N 1
ATOM 1687 C CA . ARG A 1 220 ? 50.514 10.958 -14.553 1.00 39.62 220 ARG A CA 1
ATOM 1688 C C . ARG A 1 220 ? 51.785 10.080 -14.507 1.00 39.62 220 ARG A C 1
ATOM 1690 O O . ARG A 1 220 ? 52.675 10.255 -15.335 1.00 39.62 220 ARG A O 1
ATOM 1697 N N . LYS A 1 221 ? 51.777 9.000 -13.710 1.00 40.50 221 LYS A N 1
ATOM 1698 C CA . LYS A 1 221 ? 52.491 7.754 -14.056 1.00 40.50 221 LYS A CA 1
ATOM 1699 C C . LYS A 1 221 ? 51.751 6.499 -13.578 1.00 40.50 221 LYS A C 1
ATOM 1701 O O . LYS A 1 221 ? 51.560 6.242 -12.399 1.00 40.50 221 LYS A O 1
ATOM 1706 N N . LYS A 1 222 ? 51.344 5.740 -14.592 1.00 44.62 222 LYS A N 1
ATOM 1707 C CA . LYS A 1 222 ? 50.770 4.394 -14.618 1.00 44.62 222 LYS A CA 1
ATOM 1708 C C . LYS A 1 222 ? 51.828 3.385 -14.147 1.00 44.62 222 LYS A C 1
ATOM 1710 O O . LYS A 1 222 ? 52.962 3.467 -14.617 1.00 44.62 222 LYS A O 1
ATOM 1715 N N . LYS A 1 223 ? 51.468 2.393 -13.326 1.00 45.81 223 LYS A N 1
ATOM 1716 C CA . LYS A 1 223 ? 52.254 1.152 -13.217 1.00 45.81 223 LYS A CA 1
ATOM 1717 C C . LYS A 1 223 ? 51.343 -0.062 -13.007 1.00 45.81 223 LYS A C 1
ATOM 1719 O O . LYS A 1 223 ? 50.720 -0.214 -11.966 1.00 45.81 223 LYS A O 1
ATOM 1724 N N . ARG A 1 224 ? 51.265 -0.880 -14.061 1.00 37.56 224 ARG A N 1
ATOM 1725 C CA . ARG A 1 224 ? 50.931 -2.312 -14.041 1.00 37.56 224 ARG A CA 1
ATOM 1726 C C . ARG A 1 224 ? 52.204 -3.086 -13.676 1.00 37.56 224 ARG A C 1
ATOM 1728 O O . ARG A 1 224 ? 53.269 -2.691 -14.147 1.00 37.56 224 ARG A O 1
ATOM 1735 N N . ALA A 1 225 ? 52.056 -4.169 -12.920 1.00 42.28 225 ALA A N 1
ATOM 1736 C CA . ALA A 1 225 ? 52.924 -5.354 -12.805 1.00 42.28 225 ALA A CA 1
ATOM 1737 C C . ALA A 1 225 ? 52.348 -6.191 -11.643 1.00 42.28 225 ALA A C 1
ATOM 1739 O O . ALA A 1 225 ? 51.922 -5.591 -10.661 1.00 42.28 225 ALA A O 1
ATOM 1740 N N . ALA A 1 226 ? 52.270 -7.515 -11.660 1.00 45.72 226 ALA A N 1
ATOM 1741 C CA . ALA A 1 226 ? 52.623 -8.551 -12.623 1.00 45.72 226 ALA A CA 1
ATOM 1742 C C . ALA A 1 226 ? 51.668 -9.732 -12.376 1.00 45.72 226 ALA A C 1
ATOM 1744 O O . ALA A 1 226 ? 51.141 -9.811 -11.242 1.00 45.72 226 ALA A O 1
#

Foldseek 3Di:
DDDDPPDPDADPDPLVNLLVVLVVLLVVLQVLLVVLVVVLVVLVVVLVVLVVVCVVPVDPVSVVVNVVSVVSSVVSNVSNVVSVVSNVLSVLLNVLSVVCVVDPDDPVLSVVQSPDDDDPVDSRPVVVVVVVVVVVVVVVVVVVVVVVDDPDPDPPDPPDDDDDDDDDDDDDDDDDDDDDDDDDDDDDDDDDDDDDPDDDDDDDDDDDDDDDDDDDDDDDDDDDDD

Radius of gyration: 38.13 Å; Cα contacts (8 Å, |Δi|>4): 82; chains: 1; bounding box: 96×65×110 Å

Nearest PDB structures (foldseek):
  5los-assembly1_A  TM=8.672E-01  e=2.933E+00  Serendipita indica DSM 11827
  8q0e-assembly1_A  TM=4.457E-01  e=5.419E+00  Trypanosoma brucei brucei

pLDDT: mean 73.83, std 25.38, range [28.88, 98.62]

Mean predicted aligned error: 18.4 Å